Protein AF-A0A6M0C7M7-F1 (afdb_monomer)

pLDDT: mean 83.94, std 16.04, range [40.12, 98.31]

Nearest PDB structures (foldseek):
  8fih-assembly1_C  TM=2.799E-01  e=2.199E+00  synthetic construct
  7ek2-assembly1_A  TM=3.901E-01  e=6.884E+00  Malus domestica
  8do6-assembly1_C  TM=2.435E-01  e=4.009E+00  Staphylococcus epidermidis RP62A
  6m7x-assembly1_A  TM=2.442E-01  e=8.243E+00  Homo sapiens

Foldseek 3Di:
DVPDDDPDQKFFDDDPQKDDDPVNVVLLVVVVVDPQAFWEWAFEFEQFPNFTQPFLPPPRDTDITMGGPVFWDWDDPPPDTDIDGNHDYYYDPDHMYGDLAPVHPVVNVVVLLVVLLVLLVVLLVCVVVDDQPPCCCVPNPDPVSVVVSVVVVLSVDPPSLVVQLCCSCPVSPLVVRPPRSNVVSNVSSVSVVSSNVSNVCVVPPDPDPPPPDPPPDDPDDDD

Sequence (223 aa):
LQEISIKYEWVYILEADERMTPELFNECLEAMKSPEYIGYYVAERVIFLGQWIRRSTQYPRYQMRLFRKDKVWFDDYGHTEREVCNGPTSFLKETYPHYTNSKGISRWLDKHNRYSTDEAAETLRQLSEGSINWKDLFFGKSEIERRRALKDLSLRLPFRPLIRFFYMYFLLGGILDGRAGFSWCVLQAFYEYLILIKVWEMKNMPPQKLISTPEEKGEAINN

Solvent-accessible surface area (backbone atoms only — not comparable to full-atom values): 12802 Å² total; per-residue (Å²): 122,92,86,60,94,66,96,59,62,67,44,73,70,77,57,95,53,45,45,91,40,76,67,39,52,52,51,49,61,57,55,70,69,46,88,77,51,46,31,32,26,35,29,53,37,48,24,39,91,90,38,71,46,71,42,61,68,62,58,79,42,71,42,80,30,40,32,29,59,95,39,43,50,73,44,86,62,90,88,47,76,40,82,46,68,72,62,49,67,49,72,54,90,49,60,34,49,31,36,74,41,76,82,35,66,67,57,42,50,55,52,48,55,54,48,22,50,55,52,14,56,52,49,50,53,47,62,75,74,53,75,78,47,66,61,31,50,81,64,37,89,43,73,65,46,26,51,50,27,47,50,57,49,48,77,70,44,83,64,42,34,58,54,49,24,51,43,30,28,62,73,46,36,8,58,79,43,43,71,47,20,46,54,50,26,51,50,55,16,50,48,48,44,50,18,54,52,43,39,49,43,70,72,76,45,78,84,77,74,76,76,74,72,90,79,84,75,67,99,78,83,85,132

Radius of gyration: 21.82 Å; Cα contacts (8 Å, |Δi|>4): 277; chains: 1; bounding box: 48×64×62 Å

Mean predicted aligned error: 9.26 Å

Secondary structure (DSSP, 8-state):
--SS--S-SEEE---TTB---HHHHHHHHHHTT-SS-SEEEEEEEEEETTEE--STT-SSEEEEEEEETTTEEEEEETTEEEEEESS-EEEEEEEEEEETTTT-HHHHHHHHHHHHHHHHHHHHHHHHH----HHHHHH-SSHHHHHHHHHHHHTTSTTHHHHHHHIIIIIS-GGGGHHHHHHHHHHHHHHHHHHHHHHHHHHHS--------TT-S------

Structure (mmCIF, N/CA/C/O backbone):
data_AF-A0A6M0C7M7-F1
#
_entry.id   AF-A0A6M0C7M7-F1
#
loop_
_atom_site.group_PDB
_atom_site.id
_atom_site.type_symbol
_atom_site.label_atom_id
_atom_site.label_alt_id
_atom_site.label_comp_id
_atom_site.label_asym_id
_atom_site.label_entity_id
_atom_site.label_seq_id
_atom_site.pdbx_PDB_ins_code
_atom_site.Cartn_x
_atom_site.Cartn_y
_atom_site.Cartn_z
_atom_site.occupancy
_atom_site.B_iso_or_equiv
_atom_site.auth_seq_id
_atom_site.auth_comp_id
_atom_site.auth_asym_id
_atom_site.auth_atom_id
_atom_site.pdbx_PDB_model_num
ATOM 1 N N . LEU A 1 1 ? -21.712 -2.267 -1.808 1.00 54.50 1 LEU A N 1
ATOM 2 C CA . LEU A 1 1 ? -22.403 -2.308 -0.489 1.00 54.50 1 LEU A CA 1
ATOM 3 C C . LEU A 1 1 ? -23.900 -1.960 -0.552 1.00 54.50 1 LEU A C 1
ATOM 5 O O . LEU A 1 1 ? -24.577 -2.173 0.442 1.00 54.50 1 LEU A O 1
ATOM 9 N N . GLN A 1 2 ? -24.444 -1.500 -1.688 1.00 50.72 2 GLN A N 1
ATOM 10 C CA . GLN A 1 2 ? -25.882 -1.197 -1.825 1.00 50.72 2 GLN A CA 1
ATOM 11 C C . GLN A 1 2 ? -26.784 -2.439 -1.975 1.00 50.72 2 GLN A C 1
ATOM 13 O O . GLN A 1 2 ? -27.993 -2.333 -1.818 1.00 50.72 2 GLN A O 1
ATOM 18 N N . GLU A 1 3 ? -26.209 -3.618 -2.228 1.00 59.66 3 GLU A N 1
ATOM 19 C CA . GLU A 1 3 ? -26.970 -4.828 -2.587 1.00 59.66 3 GLU A CA 1
ATOM 20 C C . GLU A 1 3 ? -26.936 -5.940 -1.524 1.00 59.66 3 GLU A C 1
ATOM 22 O O . GLU A 1 3 ? -27.571 -6.977 -1.692 1.00 59.66 3 GLU A O 1
ATOM 27 N N . ILE A 1 4 ? -26.216 -5.751 -0.410 1.00 66.25 4 ILE A N 1
ATOM 28 C CA . ILE A 1 4 ? -26.072 -6.778 0.634 1.00 66.25 4 ILE A CA 1
ATOM 29 C C . ILE A 1 4 ? -26.578 -6.225 1.965 1.00 66.25 4 ILE A C 1
ATOM 31 O O . ILE A 1 4 ? -26.049 -5.246 2.489 1.00 66.25 4 ILE A O 1
ATOM 35 N N . SER A 1 5 ? -27.587 -6.881 2.540 1.00 68.19 5 SER A N 1
ATOM 36 C CA . SER A 1 5 ? -28.063 -6.585 3.893 1.00 68.19 5 SER A CA 1
ATOM 37 C C . SER A 1 5 ? -27.032 -7.054 4.922 1.00 68.19 5 SER A C 1
ATOM 39 O O . SER A 1 5 ? -26.844 -8.252 5.138 1.00 68.19 5 SER A O 1
ATOM 41 N N . ILE A 1 6 ? -26.335 -6.105 5.549 1.00 75.12 6 ILE A N 1
ATOM 42 C CA . ILE A 1 6 ? -25.343 -6.383 6.595 1.00 75.12 6 ILE A CA 1
ATOM 43 C C . ILE A 1 6 ? -25.975 -6.138 7.963 1.00 75.12 6 ILE A C 1
ATOM 45 O O . ILE A 1 6 ? -26.486 -5.047 8.229 1.00 75.12 6 ILE A O 1
ATOM 49 N N . LYS A 1 7 ? -25.884 -7.144 8.842 1.00 84.56 7 LYS A N 1
ATOM 50 C CA . LYS A 1 7 ? -26.432 -7.129 10.209 1.00 84.56 7 LYS A CA 1
ATOM 51 C C . LYS A 1 7 ? -25.846 -6.023 11.097 1.00 84.56 7 LYS A C 1
ATOM 53 O O . LYS A 1 7 ? -26.534 -5.542 11.990 1.00 84.56 7 LYS A O 1
ATOM 58 N N . TYR A 1 8 ? -24.586 -5.655 10.881 1.00 89.88 8 TYR A N 1
ATOM 59 C CA . TYR A 1 8 ? -23.845 -4.735 11.744 1.00 89.88 8 TYR A CA 1
ATOM 60 C C . TYR A 1 8 ? -23.672 -3.357 11.090 1.00 89.88 8 TYR A C 1
ATOM 62 O O . TYR A 1 8 ? -23.602 -3.252 9.865 1.00 89.88 8 TYR A O 1
ATOM 70 N N . GLU A 1 9 ? -23.631 -2.305 11.914 1.00 91.50 9 GLU A N 1
ATOM 71 C CA . GLU A 1 9 ? -23.418 -0.911 11.479 1.00 91.50 9 GLU A CA 1
ATOM 72 C C . GLU A 1 9 ? -21.978 -0.680 11.005 1.00 91.50 9 GLU A C 1
ATOM 74 O O . GLU A 1 9 ? -21.740 -0.063 9.965 1.00 91.50 9 GLU A O 1
ATOM 79 N N . TRP A 1 10 ? -21.021 -1.204 11.769 1.00 94.88 10 TRP A N 1
ATOM 80 C C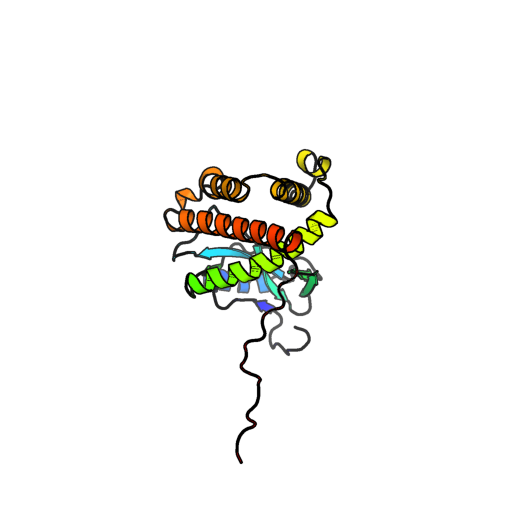A . TRP A 1 10 ? -19.602 -1.126 11.461 1.00 94.88 10 TRP A CA 1
ATOM 81 C C . TRP A 1 10 ? -19.165 -2.306 10.603 1.00 94.88 10 TRP A C 1
ATOM 83 O O . TRP A 1 10 ? -19.528 -3.457 10.857 1.00 94.88 10 TRP A O 1
ATOM 93 N N . VAL A 1 11 ? -18.350 -2.004 9.600 1.00 93.88 11 VAL A N 1
ATOM 94 C CA . VAL A 1 11 ? -17.778 -2.972 8.668 1.00 93.88 11 VAL A CA 1
ATOM 95 C C . VAL A 1 11 ? -16.264 -2.839 8.703 1.00 93.88 11 VAL A C 1
ATOM 97 O O . VAL A 1 11 ? -15.737 -1.727 8.734 1.00 93.88 11 VAL A O 1
ATOM 100 N N . TYR A 1 12 ? -15.579 -3.984 8.691 1.00 95.25 12 TYR A N 1
ATOM 101 C CA . TYR A 1 12 ? -14.135 -4.056 8.514 1.00 95.25 12 TYR A CA 1
ATOM 102 C C . TYR A 1 12 ? -13.802 -4.751 7.186 1.00 95.25 12 TYR A C 1
ATOM 104 O O . TYR A 1 12 ? -14.237 -5.884 6.972 1.00 95.25 12 TYR A O 1
ATOM 112 N N . ILE A 1 13 ? -13.029 -4.107 6.307 1.00 93.62 13 ILE A N 1
ATOM 113 C CA . ILE A 1 13 ? -12.544 -4.709 5.053 1.00 93.62 13 ILE A CA 1
ATOM 114 C C . ILE A 1 13 ? -11.227 -5.439 5.310 1.00 93.62 13 ILE A C 1
ATOM 116 O O . ILE A 1 13 ? -10.216 -4.815 5.630 1.00 93.62 13 ILE A O 1
ATOM 120 N N . LEU A 1 14 ? -11.232 -6.757 5.111 1.00 93.94 14 LEU A N 1
ATOM 121 C CA . LEU A 1 14 ? -10.054 -7.612 5.231 1.00 93.94 14 LEU A CA 1
ATOM 122 C C . LEU A 1 14 ? -9.896 -8.471 3.973 1.00 93.94 14 LEU A C 1
ATOM 124 O O . LEU A 1 14 ? -10.815 -9.202 3.601 1.00 93.94 14 LEU A O 1
ATOM 128 N N . GLU A 1 15 ? -8.727 -8.411 3.340 1.00 91.75 15 GLU A N 1
ATOM 129 C CA . GLU A 1 15 ? -8.406 -9.241 2.179 1.00 91.75 15 GLU A CA 1
ATOM 130 C C . GLU A 1 15 ? -7.913 -10.640 2.588 1.00 91.75 15 GLU A C 1
ATOM 132 O O . GLU A 1 15 ? -7.474 -10.893 3.711 1.00 91.75 15 GLU A O 1
ATOM 137 N N . ALA A 1 16 ? -7.961 -11.591 1.651 1.00 91.19 16 ALA A N 1
ATOM 138 C CA . ALA A 1 16 ? -7.621 -12.991 1.921 1.00 91.19 16 ALA A CA 1
ATOM 139 C C . ALA A 1 16 ? -6.149 -13.216 2.336 1.00 91.19 16 ALA A C 1
ATOM 141 O O . ALA A 1 16 ? -5.828 -14.205 3.006 1.00 91.19 16 ALA A O 1
ATOM 142 N N . ASP A 1 17 ? -5.245 -12.336 1.910 1.00 93.00 17 ASP A N 1
ATOM 143 C CA . ASP A 1 17 ? -3.817 -12.346 2.234 1.00 93.00 17 ASP A CA 1
ATOM 144 C C . ASP A 1 17 ? -3.449 -11.394 3.385 1.00 93.00 17 ASP A C 1
ATOM 146 O O . ASP A 1 17 ? -2.271 -11.249 3.712 1.00 93.00 17 ASP A O 1
ATOM 150 N N . GLU A 1 18 ? -4.433 -10.813 4.063 1.00 96.06 18 GLU A N 1
ATOM 151 C CA . GLU A 1 18 ? -4.249 -9.974 5.245 1.00 96.06 18 GLU A CA 1
ATOM 152 C C . GLU A 1 18 ? -4.620 -10.727 6.528 1.00 96.06 18 GLU A C 1
ATOM 154 O O . GLU A 1 18 ? -5.250 -11.795 6.509 1.00 96.06 18 GLU A O 1
ATOM 159 N N . ARG A 1 19 ? -4.189 -10.200 7.679 1.00 96.19 19 ARG A N 1
ATOM 160 C CA . ARG A 1 19 ? -4.506 -10.779 8.991 1.00 96.19 19 ARG A CA 1
ATOM 161 C C . ARG A 1 19 ? -4.935 -9.710 9.992 1.00 96.19 19 ARG A C 1
ATOM 163 O O . ARG A 1 19 ? -4.190 -8.780 10.276 1.00 96.19 19 ARG A O 1
ATOM 170 N N . MET A 1 20 ? -6.110 -9.891 10.586 1.00 97.44 20 MET A N 1
ATOM 171 C CA . MET A 1 20 ? -6.502 -9.140 11.777 1.00 97.44 20 MET A CA 1
ATOM 172 C C . MET A 1 20 ? -5.659 -9.615 12.966 1.00 97.44 20 MET A C 1
ATOM 174 O O . MET A 1 20 ? -5.573 -10.822 13.203 1.00 97.44 20 MET A O 1
ATOM 178 N N . THR A 1 21 ? -5.034 -8.694 13.702 1.00 97.81 21 THR A N 1
ATOM 179 C CA . THR A 1 21 ? -4.323 -9.034 14.945 1.00 97.81 21 THR A CA 1
ATOM 180 C C . THR A 1 21 ? -5.223 -8.801 16.161 1.00 97.81 21 THR A C 1
ATOM 182 O O . THR A 1 21 ? -6.141 -7.980 16.079 1.00 97.81 21 THR A O 1
ATOM 185 N N . PRO A 1 22 ? -4.993 -9.495 17.291 1.00 98.25 22 PRO A N 1
ATOM 186 C CA . PRO A 1 22 ? -5.752 -9.253 18.518 1.00 98.25 22 PRO A CA 1
ATOM 187 C C . PRO A 1 22 ? -5.683 -7.795 18.991 1.00 98.25 22 PRO A C 1
ATOM 189 O O . PRO A 1 22 ? -6.685 -7.244 19.437 1.00 98.25 22 PRO A O 1
ATOM 192 N N . GLU A 1 23 ? -4.524 -7.151 18.850 1.00 98.25 23 GLU A N 1
ATOM 193 C CA . GLU A 1 23 ? -4.297 -5.758 19.248 1.00 98.25 23 GLU A CA 1
ATOM 194 C C . GLU A 1 23 ? -5.130 -4.807 18.386 1.00 98.25 23 GLU A C 1
ATOM 196 O O . GLU A 1 23 ? -5.883 -3.991 18.916 1.00 98.25 23 GLU A O 1
ATOM 201 N N . LEU A 1 24 ? -5.077 -4.981 17.061 1.00 98.31 24 LEU A N 1
ATOM 202 C CA . LEU A 1 24 ? -5.862 -4.187 16.120 1.00 98.31 24 LEU A CA 1
ATOM 203 C C . LEU A 1 24 ? -7.365 -4.398 16.310 1.00 98.31 24 LEU A C 1
ATOM 205 O O . LEU A 1 24 ? -8.139 -3.446 16.236 1.00 98.31 24 LEU A O 1
ATOM 209 N N . PHE A 1 25 ? -7.786 -5.634 16.575 1.00 98.19 25 PHE A N 1
ATOM 210 C CA . PHE A 1 25 ? -9.180 -5.940 16.866 1.00 98.19 25 PHE A CA 1
ATOM 211 C C . PHE A 1 25 ? -9.660 -5.202 18.123 1.00 98.19 25 PHE A C 1
ATOM 213 O O . PHE A 1 25 ? -10.710 -4.563 18.088 1.00 98.19 25 PHE A O 1
ATOM 220 N N . ASN A 1 26 ? -8.872 -5.226 19.202 1.00 98.31 26 ASN A N 1
ATOM 221 C CA . ASN A 1 26 ? -9.195 -4.508 20.435 1.00 98.31 26 ASN A CA 1
ATOM 222 C C . ASN A 1 26 ? -9.235 -2.989 20.223 1.00 98.31 26 ASN A C 1
ATOM 224 O O . ASN A 1 26 ? -10.168 -2.338 20.686 1.00 98.31 26 ASN A O 1
ATOM 228 N N . GLU A 1 27 ? -8.282 -2.420 19.478 1.00 98.31 27 GLU A N 1
ATOM 229 C CA . GLU A 1 27 ? -8.308 -0.991 19.150 1.00 98.31 27 GLU A CA 1
ATOM 230 C C . GLU A 1 27 ? -9.546 -0.627 18.316 1.00 98.31 27 GLU A C 1
ATOM 232 O O . GLU A 1 27 ? -10.179 0.393 18.576 1.00 98.31 27 GLU A O 1
ATOM 237 N N . CYS A 1 28 ? -9.955 -1.484 17.372 1.00 97.75 28 CYS A N 1
ATOM 238 C CA . CYS A 1 28 ? -11.193 -1.296 16.614 1.00 97.75 28 CYS A CA 1
ATOM 239 C C . CYS A 1 28 ? -12.425 -1.295 17.532 1.00 97.75 28 CYS A C 1
ATOM 241 O O . CYS A 1 28 ? -13.297 -0.443 17.372 1.00 97.75 28 CYS A O 1
ATOM 243 N N . LEU A 1 29 ? -12.508 -2.220 18.500 1.00 97.25 29 LEU A N 1
ATOM 244 C CA . LEU A 1 29 ? -13.607 -2.257 19.474 1.00 97.25 29 LEU A CA 1
ATOM 245 C C . LEU A 1 29 ? -13.705 -0.961 20.283 1.00 97.25 29 LEU A C 1
ATOM 247 O O . LEU A 1 29 ? -14.809 -0.463 20.495 1.00 97.25 29 LEU A O 1
ATOM 251 N N . GLU A 1 30 ? -12.573 -0.405 20.714 1.00 97.31 30 GLU A N 1
ATOM 252 C CA . GLU A 1 30 ? -12.545 0.879 21.419 1.00 97.31 30 GLU A CA 1
ATOM 253 C C . GLU A 1 30 ? -12.901 2.050 20.496 1.00 97.31 30 GLU A C 1
ATOM 255 O O . GLU A 1 30 ? -13.715 2.898 20.863 1.00 97.31 30 GLU A O 1
ATOM 260 N N . ALA A 1 31 ? -12.367 2.070 19.273 1.00 96.38 31 ALA A N 1
ATOM 261 C CA . ALA A 1 31 ? -12.643 3.101 18.278 1.00 96.38 31 ALA A CA 1
ATOM 262 C C . ALA A 1 31 ? -14.145 3.199 17.954 1.00 96.38 31 ALA A C 1
ATOM 264 O O . ALA A 1 31 ? -14.705 4.293 17.929 1.00 96.38 31 ALA A O 1
ATOM 265 N N . MET A 1 32 ? -14.832 2.059 17.816 1.00 95.62 32 MET A N 1
ATOM 266 C CA . MET A 1 32 ? -16.274 2.012 17.534 1.00 95.62 32 MET A CA 1
ATOM 267 C C . MET A 1 32 ? -17.156 2.628 18.631 1.00 95.62 32 MET A C 1
ATOM 269 O O . MET A 1 32 ? -18.312 2.952 18.357 1.00 95.62 32 MET A O 1
ATOM 273 N N . LYS A 1 33 ? -16.646 2.804 19.859 1.00 94.56 33 LYS A N 1
ATOM 274 C CA . LYS A 1 33 ? -17.392 3.458 20.949 1.00 94.56 33 LYS A CA 1
ATOM 275 C C . LYS A 1 33 ? -17.459 4.974 20.780 1.00 94.56 33 LYS A C 1
ATOM 277 O O . LYS A 1 33 ? -18.345 5.601 21.359 1.00 94.56 33 LYS A O 1
ATOM 282 N N . SER A 1 34 ? -16.540 5.572 20.017 1.00 90.38 34 SER A N 1
ATOM 283 C CA . SER A 1 34 ? -16.558 7.011 19.772 1.00 90.38 34 SER A CA 1
ATOM 284 C C . SER A 1 34 ? -17.683 7.377 18.795 1.00 90.38 34 SER A C 1
ATOM 286 O O . SER A 1 34 ? -17.736 6.846 17.681 1.00 90.38 34 SER A O 1
ATOM 288 N N . PRO A 1 35 ? -18.583 8.309 19.159 1.00 89.56 35 PRO A N 1
ATOM 289 C CA . PRO A 1 35 ? -19.570 8.834 18.224 1.00 89.56 35 PRO A CA 1
ATOM 290 C C . PRO A 1 35 ? -18.966 9.851 17.247 1.00 89.56 35 PRO A C 1
ATOM 292 O O . PRO A 1 35 ? -19.648 10.252 16.309 1.00 89.56 35 PRO A O 1
ATOM 295 N N . GLU A 1 36 ? -17.723 10.287 17.475 1.00 94.06 36 GLU A N 1
ATOM 296 C CA . GLU A 1 36 ? -17.091 11.360 16.712 1.00 94.06 36 GLU A CA 1
ATOM 297 C C . GLU A 1 36 ? -16.791 10.925 15.281 1.00 94.06 36 GLU A C 1
ATOM 299 O O . GLU A 1 36 ? -17.188 11.615 14.350 1.00 94.06 36 GLU A O 1
ATOM 304 N N . TYR A 1 37 ? -16.141 9.773 15.099 1.00 96.44 37 TYR A N 1
ATOM 305 C CA . TYR A 1 37 ? -15.647 9.340 13.795 1.00 96.44 37 TYR A CA 1
ATOM 306 C C . TYR A 1 37 ? -16.555 8.300 13.138 1.00 96.44 37 TYR A C 1
ATOM 308 O O . TYR A 1 37 ? -17.151 7.435 13.784 1.00 96.44 37 TYR A O 1
ATOM 316 N N . ILE A 1 38 ? -16.618 8.366 11.810 1.00 96.06 38 ILE A N 1
ATOM 317 C CA . ILE A 1 38 ? -17.393 7.441 10.973 1.00 96.06 38 ILE A CA 1
ATOM 318 C C . ILE A 1 38 ? -16.526 6.386 10.281 1.00 96.06 38 ILE A C 1
ATOM 320 O O . ILE A 1 38 ? -17.058 5.444 9.697 1.00 96.06 38 ILE A O 1
ATOM 324 N N . GLY A 1 39 ? -15.203 6.546 10.324 1.00 96.62 39 GLY A N 1
ATOM 325 C CA . GLY A 1 39 ? -14.262 5.686 9.625 1.00 96.62 39 GLY A CA 1
ATOM 326 C C . GLY A 1 39 ? -12.836 5.850 10.127 1.00 96.62 39 GLY A C 1
ATOM 327 O O . GLY A 1 39 ? -12.446 6.917 10.608 1.00 96.62 39 GLY A O 1
ATOM 328 N N . TYR A 1 40 ? -12.068 4.775 10.007 1.00 97.62 40 TYR A N 1
ATOM 329 C CA . TYR A 1 40 ? -10.704 4.684 10.479 1.00 97.62 40 TYR A CA 1
ATOM 330 C C . TYR A 1 40 ? -9.783 4.052 9.441 1.00 97.62 40 TYR A C 1
ATOM 332 O O . TYR A 1 40 ? -10.055 2.989 8.865 1.00 97.62 40 TYR A O 1
ATOM 340 N N . TYR A 1 41 ? -8.648 4.711 9.257 1.00 97.50 41 TYR A N 1
ATOM 341 C CA . TYR A 1 41 ? -7.544 4.228 8.456 1.00 97.50 41 TYR A CA 1
ATOM 342 C C . TYR A 1 41 ? -6.576 3.410 9.300 1.00 97.50 41 TYR A C 1
ATOM 344 O O . TYR A 1 41 ? -6.265 3.771 10.433 1.00 97.50 41 TYR A O 1
ATOM 352 N N . VAL A 1 42 ? -6.049 2.334 8.723 1.00 97.81 42 VAL A N 1
ATOM 353 C CA . VAL A 1 42 ? -5.105 1.437 9.393 1.00 97.81 42 VAL A CA 1
ATOM 354 C C . VAL A 1 42 ? -3.885 1.249 8.504 1.00 97.81 42 VAL A C 1
ATOM 356 O O . VAL A 1 42 ? -4.020 1.071 7.288 1.00 97.81 42 VAL A O 1
ATOM 359 N N . ALA A 1 43 ? -2.691 1.322 9.095 1.00 97.19 43 ALA A N 1
ATOM 360 C CA . ALA A 1 43 ? -1.453 1.145 8.350 1.00 97.19 43 ALA A CA 1
ATOM 361 C C . ALA A 1 43 ? -1.159 -0.338 8.080 1.00 97.19 43 ALA A C 1
ATOM 363 O O . ALA A 1 43 ? -1.306 -1.206 8.944 1.00 97.19 43 ALA A O 1
ATOM 364 N N . GLU A 1 44 ? -0.717 -0.613 6.859 1.00 96.38 44 GLU A N 1
ATOM 365 C CA . GLU A 1 44 ? -0.355 -1.944 6.381 1.00 96.38 44 GLU A CA 1
ATOM 366 C C . GLU A 1 44 ? 1.109 -2.288 6.695 1.00 96.38 44 GLU A C 1
ATOM 368 O O . GLU A 1 44 ? 2.013 -1.479 6.473 1.00 96.38 44 GLU A O 1
ATOM 373 N N . ARG A 1 45 ? 1.373 -3.525 7.126 1.00 96.75 45 ARG A N 1
ATOM 374 C CA . ARG A 1 45 ? 2.720 -4.106 7.191 1.00 96.75 45 ARG A CA 1
ATOM 375 C C . ARG A 1 45 ? 2.915 -5.111 6.062 1.00 96.75 45 ARG A C 1
ATOM 377 O O . ARG A 1 45 ? 2.524 -6.269 6.190 1.00 96.75 45 ARG A O 1
ATOM 384 N N . VAL A 1 46 ? 3.582 -4.690 4.991 1.00 96.69 46 VAL A N 1
ATOM 385 C CA . VAL A 1 46 ? 3.933 -5.570 3.866 1.00 96.69 46 VAL A CA 1
ATOM 386 C C . VAL A 1 46 ? 4.863 -6.689 4.337 1.00 96.69 46 VAL A C 1
ATOM 388 O O . VAL A 1 46 ? 6.040 -6.464 4.632 1.00 96.69 46 VAL A O 1
ATOM 391 N N . ILE A 1 47 ? 4.344 -7.910 4.377 1.00 96.94 47 ILE A N 1
ATOM 392 C CA . ILE A 1 47 ? 5.117 -9.124 4.600 1.00 96.94 47 ILE A CA 1
ATOM 393 C C . ILE A 1 47 ? 5.473 -9.711 3.235 1.00 96.94 47 ILE A C 1
ATOM 395 O O . ILE A 1 47 ? 4.602 -10.098 2.451 1.00 96.94 47 ILE A O 1
ATOM 399 N N . PHE A 1 48 ? 6.769 -9.787 2.954 1.00 96.62 48 PHE A N 1
ATOM 400 C CA . PHE A 1 48 ? 7.308 -10.331 1.717 1.00 96.62 48 PHE A CA 1
ATOM 401 C C . PHE A 1 48 ? 8.395 -11.358 2.029 1.00 96.62 48 PHE A C 1
ATOM 403 O O . PHE A 1 48 ? 9.277 -11.119 2.851 1.00 96.62 48 PHE A O 1
ATOM 410 N N . LEU A 1 49 ? 8.309 -12.535 1.398 1.00 94.56 49 LEU A N 1
ATOM 411 C CA . LEU A 1 49 ? 9.189 -13.681 1.689 1.00 94.56 49 LEU A CA 1
ATOM 412 C C . LEU A 1 49 ? 9.240 -14.030 3.192 1.00 94.56 49 LEU A C 1
ATOM 414 O O . LEU A 1 49 ? 10.281 -14.413 3.718 1.00 94.56 49 LEU A O 1
ATOM 418 N N . GLY A 1 50 ? 8.101 -13.886 3.878 1.00 93.69 50 GLY A N 1
ATOM 419 C CA . GLY A 1 50 ? 7.960 -14.179 5.308 1.00 93.69 50 GLY A CA 1
ATOM 420 C C . GLY A 1 50 ? 8.513 -13.105 6.250 1.00 93.69 50 GLY A C 1
ATOM 421 O O . GLY A 1 50 ? 8.439 -13.285 7.461 1.00 93.69 50 GLY A O 1
ATOM 422 N N . GLN A 1 51 ? 9.029 -11.987 5.731 1.00 95.25 51 GLN A N 1
ATOM 423 C CA . GLN A 1 51 ? 9.597 -10.904 6.531 1.00 95.25 51 GLN A CA 1
ATOM 424 C C . GLN A 1 51 ? 8.847 -9.592 6.294 1.00 95.25 51 GLN A C 1
ATOM 426 O O . GLN A 1 51 ? 8.450 -9.280 5.173 1.00 95.25 51 GLN A O 1
ATOM 431 N N . TRP A 1 52 ? 8.670 -8.796 7.346 1.00 96.50 52 TRP A N 1
ATOM 432 C CA . TRP A 1 52 ? 8.145 -7.441 7.203 1.00 96.50 52 TRP A CA 1
ATOM 433 C C . TRP A 1 52 ? 9.180 -6.527 6.539 1.00 96.50 52 TRP A C 1
ATOM 435 O O . TRP A 1 52 ? 10.280 -6.351 7.064 1.00 96.50 52 TRP A O 1
ATOM 445 N N . ILE A 1 53 ? 8.808 -5.928 5.408 1.00 96.62 53 ILE A N 1
ATOM 446 C CA . ILE A 1 53 ? 9.602 -4.909 4.719 1.00 96.62 53 ILE A CA 1
ATOM 447 C C . ILE A 1 53 ? 9.240 -3.539 5.296 1.00 96.62 53 ILE A C 1
ATOM 449 O O . ILE A 1 53 ? 8.151 -3.014 5.044 1.00 96.62 53 ILE A O 1
ATOM 453 N N . ARG A 1 54 ? 10.146 -2.960 6.090 1.00 93.81 54 ARG A N 1
ATOM 454 C CA . ARG A 1 54 ? 9.863 -1.747 6.878 1.00 93.81 54 ARG A CA 1
ATOM 455 C C . ARG A 1 54 ? 10.104 -0.457 6.112 1.00 93.81 54 ARG A C 1
ATOM 457 O O . ARG A 1 54 ? 9.546 0.577 6.461 1.00 93.81 54 ARG A O 1
ATOM 464 N N . ARG A 1 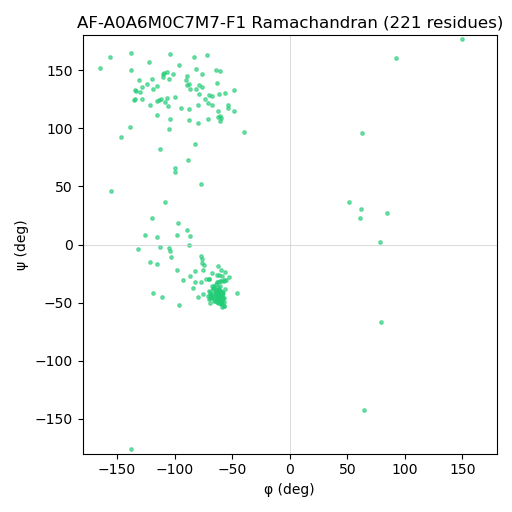55 ? 11.008 -0.496 5.136 1.00 91.25 55 ARG A N 1
ATOM 465 C CA . ARG A 1 55 ? 11.653 0.709 4.607 1.00 91.25 55 ARG A CA 1
ATOM 466 C C . ARG A 1 55 ? 11.237 1.045 3.180 1.00 91.25 55 ARG A C 1
ATOM 468 O O . ARG A 1 55 ? 10.918 2.186 2.866 1.00 91.25 55 ARG A O 1
ATOM 475 N N . SER A 1 56 ? 11.205 0.036 2.316 1.00 91.00 56 SER A N 1
ATOM 476 C CA . SER A 1 56 ? 11.038 0.200 0.864 1.00 91.00 56 SER A CA 1
ATOM 477 C C . SER A 1 56 ? 9.591 0.019 0.373 1.00 91.00 56 SER A C 1
ATOM 479 O O . SER A 1 56 ? 9.344 -0.190 -0.813 1.00 91.00 56 SER A O 1
ATOM 481 N N . THR A 1 57 ? 8.614 0.113 1.276 1.00 88.56 57 THR A N 1
ATOM 482 C CA . THR A 1 57 ? 7.178 -0.107 1.006 1.00 88.56 57 THR A CA 1
ATOM 483 C C . THR A 1 57 ? 6.324 1.142 1.182 1.00 88.56 57 THR A C 1
ATOM 485 O O . THR A 1 57 ? 5.106 1.063 1.069 1.00 88.56 57 THR A O 1
ATOM 488 N N . GLN A 1 58 ? 6.954 2.301 1.417 1.00 85.56 58 GLN A N 1
ATOM 489 C CA . GLN A 1 58 ? 6.268 3.565 1.730 1.00 85.56 58 GLN A CA 1
ATOM 490 C C . GLN A 1 58 ? 5.449 3.488 3.030 1.00 85.56 58 GLN A C 1
ATOM 492 O O . GLN A 1 58 ? 4.424 4.148 3.171 1.00 85.56 58 GLN A O 1
ATOM 497 N N . TYR A 1 59 ? 5.905 2.671 3.983 1.00 89.75 59 TYR A N 1
ATOM 498 C CA . TYR A 1 59 ? 5.325 2.613 5.318 1.00 89.75 59 TYR A CA 1
ATOM 499 C C . TYR A 1 59 ? 5.483 3.966 6.052 1.00 89.75 59 TYR A C 1
ATOM 501 O O . TYR A 1 59 ? 6.576 4.539 6.010 1.00 89.75 59 TYR A O 1
ATOM 509 N N . PRO A 1 60 ? 4.457 4.445 6.783 1.00 92.75 60 PRO A N 1
ATOM 510 C CA . PRO A 1 60 ? 3.125 3.854 6.913 1.00 92.75 60 PRO A CA 1
ATOM 511 C C . PRO A 1 60 ? 2.232 4.158 5.701 1.00 92.75 60 PRO A C 1
ATOM 513 O O . PRO A 1 60 ? 2.050 5.314 5.322 1.00 92.75 60 PRO A O 1
ATOM 516 N N . ARG A 1 61 ? 1.617 3.111 5.135 1.00 91.44 61 ARG A N 1
ATOM 517 C CA . ARG A 1 61 ? 0.577 3.238 4.106 1.00 91.44 61 ARG A CA 1
ATOM 518 C C . ARG A 1 61 ? -0.783 2.980 4.737 1.00 91.44 61 ARG A C 1
ATOM 520 O O . ARG A 1 61 ? -1.099 1.844 5.083 1.00 91.44 61 ARG A O 1
ATOM 527 N N . TYR A 1 62 ? -1.561 4.042 4.882 1.00 93.81 62 TYR A N 1
ATOM 528 C CA . TYR A 1 62 ? -2.888 4.003 5.481 1.00 93.81 62 TYR A CA 1
ATOM 529 C C . TYR A 1 62 ? -3.959 3.665 4.447 1.00 93.81 62 TYR A C 1
ATOM 531 O O . TYR A 1 62 ? -3.978 4.231 3.357 1.00 93.81 62 TYR A O 1
ATOM 539 N N . GLN A 1 63 ? -4.847 2.743 4.810 1.00 93.75 63 GLN A N 1
ATOM 540 C CA . GLN A 1 63 ? -6.013 2.356 4.016 1.00 93.75 63 GLN A CA 1
ATOM 541 C C . GLN A 1 63 ? -7.245 2.367 4.916 1.00 93.75 63 GLN A C 1
ATOM 543 O O . GLN A 1 63 ? -7.135 1.989 6.085 1.00 93.75 63 GLN A O 1
ATOM 548 N N . MET A 1 64 ? -8.397 2.809 4.408 1.00 95.25 64 MET A N 1
ATOM 549 C CA . MET A 1 64 ? -9.630 2.759 5.188 1.00 95.25 64 MET A CA 1
ATOM 550 C C . MET A 1 64 ? -10.030 1.300 5.383 1.00 95.25 64 MET A C 1
ATOM 552 O O . MET A 1 64 ? -10.233 0.575 4.412 1.00 95.25 64 MET A O 1
ATOM 556 N N . ARG A 1 65 ? -10.113 0.862 6.641 1.00 96.06 65 ARG A N 1
ATOM 557 C CA . ARG A 1 65 ? -10.434 -0.535 6.962 1.00 96.06 65 ARG A CA 1
ATOM 558 C C . ARG A 1 65 ? -11.703 -0.670 7.763 1.00 96.06 65 ARG A C 1
ATOM 560 O O . ARG A 1 65 ? -12.487 -1.550 7.447 1.00 96.06 65 ARG A O 1
ATOM 567 N N . LEU A 1 66 ? -11.917 0.196 8.749 1.00 96.56 66 LEU A N 1
ATOM 568 C CA . LEU A 1 66 ? -13.081 0.167 9.629 1.00 96.56 66 LEU A CA 1
ATOM 569 C C . LEU A 1 66 ? -13.962 1.381 9.345 1.00 96.56 66 LEU A C 1
ATOM 571 O O . LEU A 1 66 ? -13.476 2.502 9.435 1.00 96.56 66 LEU A O 1
ATOM 575 N N . PHE A 1 67 ? -15.242 1.196 9.040 1.00 95.69 67 PHE A N 1
ATOM 576 C CA . PHE A 1 67 ? -16.155 2.317 8.789 1.00 95.69 67 PHE A CA 1
ATOM 577 C C . PHE A 1 67 ? -17.620 1.962 9.034 1.00 95.69 67 PHE A C 1
ATOM 579 O O . PHE A 1 67 ? -18.003 0.791 9.053 1.00 95.69 67 PHE A O 1
ATOM 586 N N . ARG A 1 68 ? -18.450 2.993 9.209 1.00 93.38 68 ARG A N 1
ATOM 587 C CA . ARG A 1 68 ? -19.909 2.871 9.265 1.00 93.38 68 ARG A CA 1
ATOM 588 C C . ARG A 1 68 ? -20.464 2.768 7.851 1.00 93.38 68 ARG A C 1
ATOM 590 O O . ARG A 1 68 ? -20.301 3.691 7.051 1.00 93.38 68 ARG A O 1
ATOM 597 N N . LYS A 1 69 ? -21.155 1.669 7.555 1.00 88.44 69 LYS A N 1
ATOM 598 C CA . LYS A 1 69 ? -21.630 1.345 6.197 1.00 88.44 69 LYS A CA 1
ATOM 599 C C . LYS A 1 69 ? -22.532 2.419 5.572 1.00 88.44 69 LYS A C 1
ATOM 601 O O . LYS A 1 69 ? -22.493 2.613 4.367 1.00 88.44 69 LYS A O 1
ATOM 606 N N . ASP A 1 70 ? -23.307 3.137 6.387 1.00 89.88 70 ASP A N 1
ATOM 607 C CA . ASP A 1 70 ? -24.270 4.143 5.911 1.00 89.88 70 ASP A CA 1
ATOM 608 C C . ASP A 1 70 ? -23.636 5.537 5.746 1.00 89.88 70 ASP A C 1
ATOM 610 O O . ASP A 1 70 ? -24.306 6.508 5.390 1.00 89.88 70 ASP A O 1
ATOM 614 N N . LYS A 1 71 ? -22.339 5.663 6.054 1.00 91.25 71 LYS A N 1
ATOM 615 C CA . LYS A 1 71 ? -21.588 6.925 6.019 1.00 91.25 71 LYS A CA 1
ATOM 616 C C . LYS A 1 71 ? -20.391 6.893 5.076 1.00 91.25 71 LYS A C 1
ATOM 618 O O . LYS A 1 71 ? -19.862 7.960 4.771 1.00 91.25 71 LYS A O 1
ATOM 623 N N . VAL A 1 72 ? -19.974 5.708 4.636 1.00 91.19 72 VAL A N 1
ATOM 624 C CA . VAL A 1 72 ? -18.833 5.517 3.741 1.00 91.19 72 VAL A CA 1
ATOM 625 C C . VAL A 1 72 ? -19.207 4.563 2.618 1.00 91.19 72 VAL A C 1
ATOM 627 O O . VAL A 1 72 ? -19.735 3.477 2.859 1.00 91.19 72 VAL A O 1
ATOM 630 N N . TRP A 1 73 ? -18.887 4.956 1.391 1.00 88.12 73 TRP A N 1
ATOM 631 C CA . TRP A 1 73 ? -18.972 4.105 0.209 1.00 88.12 73 TRP A CA 1
ATOM 632 C C . TRP A 1 73 ? -17.744 4.314 -0.676 1.00 88.12 73 TRP A C 1
ATOM 634 O O . TRP A 1 73 ? -17.000 5.273 -0.499 1.00 88.12 73 TRP A O 1
ATOM 644 N N . PHE A 1 74 ? -17.525 3.396 -1.610 1.00 84.50 74 PHE A N 1
ATOM 645 C CA . PHE A 1 74 ? -16.424 3.460 -2.564 1.00 84.50 74 PHE A CA 1
ATOM 646 C C . PHE A 1 74 ? -16.997 3.823 -3.925 1.00 84.50 74 PHE A C 1
ATOM 648 O O . PHE A 1 74 ? -17.948 3.180 -4.372 1.00 84.50 74 PHE A O 1
ATOM 655 N N . ASP A 1 75 ? -16.463 4.879 -4.529 1.00 78.19 75 ASP A N 1
ATOM 656 C CA . ASP A 1 75 ? -16.864 5.347 -5.853 1.00 78.19 75 ASP A CA 1
ATOM 657 C C . ASP A 1 75 ? -15.743 5.088 -6.863 1.00 78.19 75 ASP A C 1
ATOM 659 O O . ASP A 1 75 ? -14.552 5.139 -6.516 1.00 78.19 75 ASP A O 1
ATOM 663 N N . ASP A 1 76 ? -16.122 4.796 -8.103 1.00 69.81 76 ASP A N 1
ATOM 664 C CA . ASP A 1 76 ? -15.175 4.467 -9.163 1.00 69.81 76 ASP A CA 1
ATOM 665 C C . ASP A 1 76 ? -14.553 5.750 -9.730 1.00 69.81 76 ASP A C 1
ATOM 667 O O . ASP A 1 76 ? -15.172 6.504 -10.481 1.00 69.81 76 ASP A O 1
ATOM 671 N N . TYR A 1 77 ? -13.296 6.009 -9.365 1.00 59.84 77 TYR A N 1
ATOM 672 C CA . TYR A 1 77 ? -12.482 7.079 -9.940 1.00 59.84 77 TYR A CA 1
ATOM 673 C C . TYR A 1 77 ? -11.523 6.505 -10.996 1.00 59.84 77 TYR A C 1
ATOM 675 O O . TYR A 1 77 ? -10.294 6.573 -10.873 1.00 59.84 77 TYR A O 1
ATOM 683 N N . GLY A 1 78 ? -12.100 5.929 -12.052 1.00 61.12 78 GLY A N 1
ATOM 684 C CA . GLY A 1 78 ? -11.422 5.446 -13.258 1.00 61.12 78 GLY A CA 1
ATOM 685 C C . GLY A 1 78 ? -10.733 4.089 -13.092 1.00 61.12 78 GLY A C 1
ATOM 686 O O . GLY A 1 78 ? -11.114 3.118 -13.733 1.00 61.12 78 GLY A O 1
ATOM 687 N N . HIS A 1 79 ? -9.679 4.033 -12.270 1.00 51.59 79 HIS A N 1
ATOM 688 C CA . HIS A 1 79 ? -8.870 2.820 -12.035 1.00 51.59 79 HIS A CA 1
ATOM 689 C C . HIS A 1 79 ? -8.613 2.527 -10.552 1.00 51.59 79 HIS A C 1
ATOM 691 O O . HIS A 1 79 ? -7.996 1.519 -10.208 1.00 51.59 79 HIS A O 1
ATOM 697 N N . THR A 1 80 ? -9.057 3.416 -9.664 1.00 52.91 80 THR A N 1
ATOM 698 C CA . THR A 1 80 ? -8.934 3.242 -8.218 1.00 52.91 80 THR A CA 1
ATOM 699 C C . THR A 1 80 ? -10.248 3.612 -7.565 1.00 52.91 80 THR A C 1
ATOM 701 O O . THR A 1 80 ? -10.708 4.745 -7.723 1.00 52.91 80 THR A O 1
ATOM 704 N N . GLU A 1 81 ? -10.802 2.683 -6.795 1.00 68.50 81 GLU A N 1
ATOM 705 C CA . GLU A 1 81 ? -11.885 2.975 -5.866 1.00 68.50 81 GLU A CA 1
ATOM 706 C C . GLU A 1 81 ? -11.394 3.996 -4.837 1.00 68.50 81 GLU A C 1
ATOM 708 O O . GLU A 1 81 ? -10.319 3.837 -4.248 1.00 68.50 81 GLU A O 1
ATOM 713 N N . ARG A 1 82 ? -12.161 5.071 -4.647 1.00 76.19 82 ARG A N 1
ATOM 714 C CA . ARG A 1 82 ? -11.908 6.049 -3.586 1.00 76.19 82 ARG A CA 1
ATOM 715 C C . ARG A 1 82 ? -13.043 6.034 -2.593 1.00 76.19 82 ARG A C 1
ATOM 717 O O . ARG A 1 82 ? -14.212 6.039 -2.971 1.00 76.19 82 ARG A O 1
ATOM 724 N N . GLU A 1 83 ? -12.684 6.066 -1.322 1.00 84.69 83 GLU A N 1
ATOM 725 C CA . GLU A 1 83 ? -13.637 6.227 -0.245 1.00 84.69 83 GLU A CA 1
ATOM 726 C C . GLU A 1 83 ? -14.261 7.628 -0.279 1.00 84.69 83 GLU A C 1
ATOM 728 O O . GLU A 1 83 ? -13.580 8.656 -0.294 1.00 84.69 83 GLU A O 1
ATOM 733 N N . VAL A 1 84 ? -15.587 7.669 -0.272 1.00 85.62 84 VAL A N 1
ATOM 734 C CA . VAL A 1 84 ? -16.385 8.874 -0.084 1.00 85.62 84 VAL A CA 1
ATOM 735 C C . VAL A 1 84 ? -16.952 8.819 1.327 1.00 85.62 84 VAL A C 1
ATOM 737 O O . VAL A 1 84 ? -17.671 7.887 1.681 1.00 85.62 84 VAL A O 1
ATOM 740 N N . CYS A 1 85 ? -16.595 9.808 2.147 1.00 90.81 85 CYS A N 1
ATOM 741 C CA . CYS A 1 85 ? -16.892 9.828 3.578 1.00 90.81 85 CYS A CA 1
ATOM 742 C C . CYS A 1 85 ? -17.840 10.979 3.927 1.00 90.81 85 CYS A C 1
ATOM 744 O O . CYS A 1 85 ? -17.524 12.145 3.695 1.00 90.81 85 CYS A O 1
ATOM 746 N N . ASN A 1 86 ? -18.981 10.666 4.540 1.00 92.06 86 ASN A N 1
ATOM 747 C CA . ASN A 1 86 ? -19.950 11.650 5.023 1.00 92.06 86 ASN A CA 1
ATOM 748 C C . ASN A 1 86 ? -19.812 11.884 6.537 1.00 92.06 86 ASN A C 1
ATOM 750 O O . ASN A 1 86 ? -20.680 11.506 7.333 1.00 92.06 86 ASN A O 1
ATOM 754 N N . GLY A 1 87 ? -18.670 12.442 6.933 1.00 92.94 87 GLY A N 1
ATOM 755 C CA . GLY A 1 87 ? -18.312 12.680 8.329 1.00 92.94 87 GLY A CA 1
ATOM 756 C C . GLY A 1 87 ? -16.802 12.606 8.561 1.00 92.94 87 GLY A C 1
ATOM 757 O O . GLY A 1 87 ? -16.046 12.312 7.633 1.00 92.94 87 GLY A O 1
ATOM 758 N N . PRO A 1 88 ? -16.347 12.877 9.793 1.00 95.69 88 PRO A N 1
ATOM 759 C CA . PRO A 1 88 ? -14.928 12.886 10.113 1.00 95.69 88 PRO A CA 1
ATOM 760 C C . PRO A 1 88 ? -14.363 11.463 10.232 1.00 95.69 88 PRO A C 1
ATOM 762 O O . PRO A 1 88 ? -15.018 10.527 10.698 1.00 95.69 88 PRO A O 1
ATOM 765 N N . THR A 1 89 ? -13.102 11.317 9.842 1.00 96.56 89 THR A N 1
ATOM 766 C CA . THR A 1 89 ? -12.347 10.059 9.868 1.00 96.56 89 THR A CA 1
ATOM 767 C C . THR A 1 89 ? -11.088 10.210 10.710 1.00 96.56 89 THR A C 1
ATOM 769 O O . THR A 1 89 ? -10.574 11.319 10.854 1.00 96.56 89 THR A O 1
ATOM 772 N N . SER A 1 90 ? -10.550 9.104 11.218 1.00 96.88 90 SER A N 1
ATOM 773 C CA . SER A 1 90 ? -9.312 9.111 12.006 1.00 96.88 90 SER A CA 1
ATOM 774 C C . SER A 1 90 ? -8.384 7.949 11.636 1.00 96.88 90 SER A C 1
ATOM 776 O O . SER A 1 90 ? -8.651 7.196 10.702 1.00 96.88 90 SER A O 1
ATOM 778 N N . PHE A 1 91 ? -7.267 7.813 12.342 1.00 97.56 91 PHE A N 1
ATOM 779 C CA . PHE A 1 91 ? -6.246 6.794 12.108 1.00 97.56 91 PHE A CA 1
ATOM 780 C C . PHE A 1 91 ? -6.102 5.913 13.349 1.00 97.56 91 PHE A C 1
ATOM 782 O O . PHE A 1 91 ? -6.017 6.428 14.464 1.00 97.56 91 PHE A O 1
ATOM 789 N N . LEU A 1 92 ? -6.060 4.596 13.151 1.00 97.75 92 LEU A N 1
ATOM 790 C CA . LEU A 1 92 ? -5.685 3.645 14.196 1.00 97.75 92 LEU A CA 1
ATOM 791 C C . LEU A 1 92 ? -4.162 3.564 14.316 1.00 97.75 92 LEU A C 1
ATOM 793 O O . LEU A 1 92 ? -3.436 3.784 13.341 1.00 97.75 92 LEU A O 1
ATOM 797 N N . LYS A 1 93 ? -3.685 3.259 15.523 1.00 97.62 93 LYS A N 1
ATOM 798 C CA . LYS A 1 93 ? -2.258 3.124 15.830 1.00 97.62 93 LYS A CA 1
ATOM 799 C C . LYS A 1 93 ? -1.741 1.731 15.490 1.00 97.62 93 LYS A C 1
ATOM 801 O O . LYS A 1 93 ? -0.603 1.604 15.038 1.00 97.62 93 LYS A O 1
ATOM 806 N N . GLU A 1 94 ? -2.556 0.705 15.714 1.00 98.06 94 GLU A N 1
ATOM 807 C CA . GLU A 1 94 ? -2.225 -0.676 15.398 1.00 98.06 94 GLU A CA 1
ATOM 808 C C . GLU A 1 94 ? -2.232 -0.929 13.888 1.00 98.06 94 GLU A C 1
ATOM 810 O O . GLU A 1 94 ? -2.738 -0.150 13.078 1.00 98.06 94 GLU A O 1
ATOM 815 N N . THR A 1 95 ? -1.616 -2.041 13.488 1.00 97.50 95 THR A N 1
ATOM 816 C CA . THR A 1 95 ? -1.348 -2.349 12.077 1.00 97.50 95 THR A CA 1
ATOM 817 C C . THR A 1 95 ? -1.626 -3.809 11.747 1.00 97.50 95 THR A C 1
ATOM 819 O O . THR A 1 95 ? -1.410 -4.706 12.565 1.00 97.50 95 THR A O 1
ATOM 822 N N . TYR A 1 96 ? -2.011 -4.090 10.504 1.00 97.69 96 TYR A N 1
ATOM 823 C CA . TYR A 1 96 ? -2.253 -5.458 10.029 1.00 97.69 96 TYR A CA 1
ATOM 824 C C . TYR A 1 96 ? -1.108 -5.941 9.126 1.00 97.69 96 TYR A C 1
ATOM 826 O O . TYR A 1 96 ? -0.562 -5.147 8.356 1.00 97.69 96 TYR A O 1
ATOM 834 N N . PRO A 1 97 ? -0.699 -7.222 9.194 1.00 97.50 97 PRO A N 1
ATOM 835 C CA . PRO A 1 97 ? 0.214 -7.804 8.224 1.00 97.50 97 PRO A CA 1
ATOM 836 C C . PRO A 1 97 ? -0.511 -8.114 6.909 1.00 97.50 97 PRO A C 1
ATOM 838 O O . PRO A 1 97 ? -1.583 -8.724 6.916 1.00 97.50 97 PRO A O 1
ATOM 841 N N . HIS A 1 98 ? 0.122 -7.765 5.787 1.00 96.81 98 HIS A N 1
ATOM 842 C CA . HIS A 1 98 ? -0.310 -8.115 4.432 1.00 96.81 98 HIS A CA 1
ATOM 843 C C . HIS A 1 98 ? 0.713 -9.030 3.762 1.00 96.81 98 HIS A C 1
ATOM 845 O O . HIS A 1 98 ? 1.831 -8.625 3.449 1.00 96.81 98 HIS A O 1
ATOM 851 N N . TYR A 1 99 ? 0.350 -10.290 3.538 1.00 95.62 99 TYR A N 1
ATOM 852 C CA . TYR A 1 99 ? 1.230 -11.312 2.976 1.00 95.62 99 TYR A CA 1
ATOM 853 C C . TYR A 1 99 ? 1.174 -11.320 1.450 1.00 95.62 99 TYR A C 1
ATOM 855 O O . TYR A 1 99 ? 0.652 -12.250 0.825 1.00 95.62 99 TYR A O 1
ATOM 863 N N . THR A 1 100 ? 1.782 -10.293 0.861 1.00 90.31 100 THR A N 1
ATOM 864 C CA . THR A 1 100 ? 1.741 -9.989 -0.580 1.00 90.31 100 THR A CA 1
ATOM 865 C C . THR A 1 100 ? 2.132 -11.153 -1.498 1.00 90.31 100 THR A C 1
ATOM 867 O O . THR A 1 100 ? 1.651 -11.235 -2.627 1.00 90.31 100 THR A O 1
ATOM 870 N N . ASN A 1 101 ? 2.982 -12.078 -1.038 1.00 91.50 101 ASN A N 1
ATOM 871 C CA . ASN A 1 101 ? 3.406 -13.258 -1.795 1.00 91.50 101 ASN A CA 1
ATOM 872 C C . ASN A 1 101 ? 3.042 -14.601 -1.130 1.00 91.50 101 ASN A C 1
ATOM 874 O O . ASN A 1 101 ? 3.652 -15.622 -1.444 1.00 91.50 101 ASN A O 1
ATOM 878 N N . SER A 1 102 ? 2.033 -14.628 -0.251 1.00 87.62 102 SER A N 1
ATOM 879 C CA . SER A 1 102 ? 1.542 -15.856 0.413 1.00 87.62 102 SER A CA 1
ATOM 880 C C . SER A 1 102 ? 1.132 -16.966 -0.560 1.00 87.62 102 SER A C 1
ATOM 882 O O . SER A 1 102 ? 1.267 -18.145 -0.252 1.00 87.62 102 SER A O 1
ATOM 884 N N . LYS A 1 103 ? 0.662 -16.593 -1.754 1.00 87.75 103 LYS A N 1
ATOM 885 C CA . LYS A 1 103 ? 0.253 -17.509 -2.832 1.00 87.75 103 LYS A CA 1
ATOM 886 C C . LYS A 1 103 ? 1.404 -17.888 -3.784 1.00 87.75 103 LYS A C 1
ATOM 888 O O . LYS A 1 103 ? 1.149 -18.435 -4.854 1.00 87.75 103 LYS A O 1
ATOM 893 N N . GLY A 1 104 ? 2.648 -17.581 -3.414 1.00 91.38 104 GLY A N 1
ATOM 894 C CA . GLY A 1 104 ? 3.855 -17.869 -4.189 1.00 91.38 104 GLY A CA 1
ATOM 895 C C . GLY A 1 104 ? 4.289 -16.740 -5.130 1.00 91.38 104 GLY A C 1
ATOM 896 O O . GLY A 1 104 ? 3.508 -15.860 -5.499 1.00 91.38 104 GLY A O 1
ATOM 897 N N . ILE A 1 105 ? 5.564 -16.779 -5.533 1.00 92.50 105 ILE A N 1
ATOM 898 C CA . ILE A 1 105 ? 6.176 -15.765 -6.409 1.00 92.50 105 ILE A CA 1
ATOM 899 C C . ILE A 1 105 ? 5.596 -15.802 -7.826 1.00 92.50 105 ILE A C 1
ATOM 901 O O . ILE A 1 105 ? 5.394 -14.739 -8.402 1.00 92.50 105 ILE A O 1
ATOM 905 N N . SER A 1 106 ? 5.249 -16.973 -8.370 1.00 93.12 106 SER A 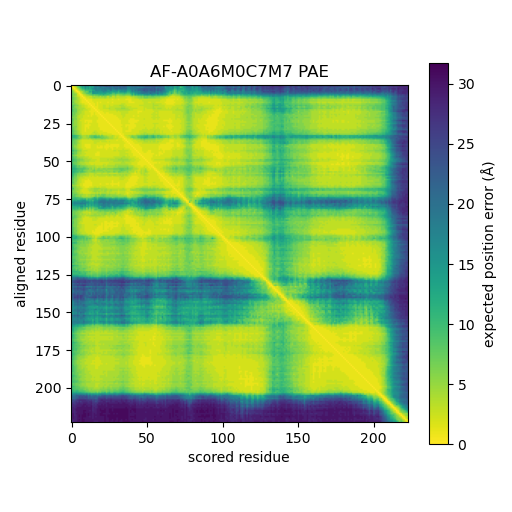N 1
ATOM 906 C CA . SER A 1 106 ? 4.658 -17.068 -9.716 1.00 93.12 106 SER A CA 1
ATOM 907 C C . SER A 1 106 ? 3.361 -16.267 -9.820 1.00 93.12 106 SER A C 1
ATOM 909 O O . SER A 1 106 ? 3.243 -15.390 -10.667 1.00 93.12 106 SER A O 1
ATOM 911 N N . ARG A 1 107 ? 2.434 -16.449 -8.868 1.00 89.69 107 ARG A N 1
ATOM 912 C CA . ARG A 1 107 ? 1.175 -15.689 -8.848 1.00 89.69 107 ARG A CA 1
ATOM 913 C C . ARG A 1 107 ? 1.402 -14.191 -8.647 1.00 89.69 107 ARG A C 1
ATOM 915 O O . ARG A 1 107 ? 0.646 -13.377 -9.179 1.00 89.69 107 ARG A O 1
ATOM 922 N N . TRP A 1 108 ? 2.421 -13.825 -7.869 1.00 91.00 108 TRP A N 1
ATOM 923 C CA . TRP A 1 108 ? 2.828 -12.432 -7.705 1.00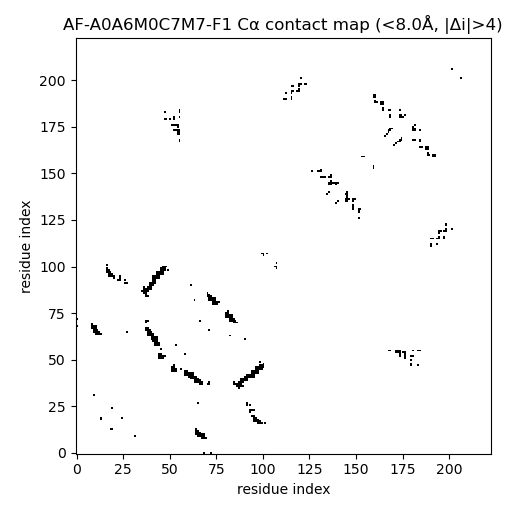 91.00 108 TRP A CA 1
ATOM 924 C C . TRP A 1 108 ? 3.299 -11.846 -9.042 1.00 91.00 108 TRP A C 1
ATOM 926 O O . TRP A 1 108 ? 2.820 -10.783 -9.431 1.00 91.00 108 TRP A O 1
ATOM 936 N N . LEU A 1 109 ? 4.159 -12.558 -9.777 1.00 93.00 109 LEU A N 1
ATOM 937 C CA . LEU A 1 109 ? 4.655 -12.146 -11.093 1.00 93.00 109 LEU A CA 1
ATOM 938 C C . LEU A 1 109 ? 3.525 -12.050 -12.121 1.00 93.00 109 LEU A C 1
ATOM 940 O O . LEU A 1 109 ? 3.442 -11.041 -12.811 1.00 93.00 109 LEU A O 1
ATOM 944 N N . ASP A 1 110 ? 2.609 -13.019 -12.170 1.00 93.19 110 ASP A N 1
ATOM 945 C CA . ASP A 1 110 ? 1.461 -12.993 -13.088 1.00 93.19 110 ASP A CA 1
ATOM 946 C C . ASP A 1 110 ? 0.555 -11.785 -12.830 1.00 93.19 110 ASP A C 1
ATOM 948 O O . ASP A 1 110 ? 0.106 -11.114 -13.762 1.00 93.19 110 ASP A O 1
ATOM 952 N N . LYS A 1 111 ? 0.303 -11.474 -11.549 1.00 90.25 111 LYS A N 1
ATOM 953 C CA . LYS A 1 111 ? -0.459 -10.286 -11.139 1.00 90.25 111 LYS A CA 1
ATOM 954 C C . LYS A 1 111 ? 0.228 -9.005 -11.621 1.00 90.25 111 LYS A C 1
ATOM 956 O O . LYS A 1 111 ? -0.429 -8.171 -12.235 1.00 90.25 111 LYS A O 1
ATOM 961 N N . HIS A 1 112 ? 1.537 -8.880 -11.405 1.00 93.44 112 HIS A N 1
ATOM 962 C CA . HIS A 1 112 ? 2.313 -7.712 -11.837 1.00 93.44 112 HIS A CA 1
ATOM 963 C C . HIS A 1 112 ? 2.466 -7.639 -13.359 1.00 93.44 112 HIS A C 1
ATOM 965 O O . HIS A 1 112 ? 2.511 -6.552 -13.930 1.00 93.44 112 HIS A O 1
ATOM 971 N N . ASN A 1 113 ? 2.481 -8.772 -14.057 1.00 93.81 113 ASN A N 1
ATOM 972 C CA . ASN A 1 113 ? 2.444 -8.766 -15.508 1.00 93.81 113 ASN A CA 1
ATOM 973 C C . ASN A 1 113 ? 1.120 -8.170 -16.006 1.00 93.81 113 ASN A C 1
ATOM 975 O O . ASN A 1 113 ? 1.147 -7.266 -16.827 1.00 93.81 113 ASN A O 1
ATOM 979 N N . ARG A 1 114 ? -0.038 -8.571 -15.473 1.00 91.31 114 ARG A N 1
ATOM 980 C CA . ARG A 1 114 ? -1.312 -7.939 -15.870 1.00 91.31 114 ARG A CA 1
ATOM 981 C C . ARG A 1 114 ? -1.349 -6.449 -15.524 1.00 91.31 114 ARG A C 1
ATOM 983 O O . ARG A 1 114 ? -1.561 -5.633 -16.411 1.00 91.31 114 ARG A O 1
ATOM 990 N N . TYR A 1 115 ? -1.021 -6.093 -14.282 1.00 90.19 115 TYR A N 1
ATOM 991 C CA . TYR A 1 115 ? -1.052 -4.696 -13.832 1.00 90.19 115 TYR A CA 1
ATOM 992 C C . TYR A 1 115 ? -0.088 -3.792 -14.596 1.00 90.19 115 TYR A C 1
ATOM 994 O O . TYR A 1 115 ? -0.397 -2.632 -14.830 1.00 90.19 115 TYR A O 1
ATOM 1002 N N . SER A 1 116 ? 1.060 -4.310 -15.044 1.00 93.06 116 SER A N 1
ATOM 1003 C CA . SER A 1 116 ? 1.974 -3.511 -15.869 1.00 93.06 116 SER A CA 1
ATOM 1004 C C . SER A 1 116 ? 1.393 -3.185 -17.243 1.00 93.06 116 SER A C 1
ATOM 1006 O O . SER A 1 116 ? 1.802 -2.192 -17.833 1.00 93.06 116 SER A O 1
ATOM 1008 N N . THR A 1 117 ? 0.456 -3.988 -17.760 1.00 91.81 117 THR A N 1
ATOM 1009 C CA . THR A 1 117 ? -0.297 -3.648 -18.975 1.00 91.81 117 THR A CA 1
ATOM 1010 C C . THR A 1 117 ? -1.266 -2.501 -18.701 1.00 91.81 117 THR A C 1
ATOM 1012 O O . THR A 1 117 ? -1.278 -1.533 -19.457 1.00 91.81 117 THR A O 1
ATOM 1015 N N . ASP A 1 118 ? -2.015 -2.574 -17.600 1.00 88.31 118 ASP A N 1
ATOM 1016 C CA . ASP A 1 118 ? -2.977 -1.533 -17.216 1.00 88.31 118 ASP A CA 1
ATOM 1017 C C . ASP A 1 118 ? -2.261 -0.195 -16.936 1.00 88.31 118 ASP A C 1
ATOM 1019 O O . ASP A 1 118 ? -2.616 0.845 -17.488 1.00 88.31 118 ASP A O 1
ATOM 1023 N N . GLU A 1 119 ? -1.164 -0.227 -16.170 1.00 88.62 119 GLU A N 1
ATOM 1024 C CA . GLU A 1 119 ? -0.311 0.941 -15.905 1.00 88.62 119 GLU A CA 1
ATOM 1025 C C . GLU A 1 119 ? 0.358 1.486 -17.173 1.00 88.62 119 GLU A C 1
ATOM 1027 O O . GLU A 1 119 ? 0.590 2.692 -17.274 1.00 88.62 119 GLU A O 1
ATOM 1032 N N . ALA A 1 120 ? 0.685 0.631 -18.148 1.00 89.50 120 ALA A N 1
ATOM 1033 C CA . ALA A 1 120 ? 1.224 1.081 -19.428 1.00 89.50 120 ALA A CA 1
ATOM 1034 C C . ALA A 1 120 ? 0.177 1.864 -20.229 1.00 89.50 120 ALA A C 1
ATOM 1036 O O . ALA A 1 120 ? 0.488 2.943 -20.738 1.00 89.50 120 ALA A O 1
ATOM 1037 N N . ALA A 1 121 ? -1.065 1.376 -20.285 1.00 88.38 121 ALA A N 1
ATOM 1038 C CA . ALA A 1 121 ? -2.167 2.081 -20.935 1.00 88.38 121 ALA A CA 1
ATOM 1039 C C . ALA A 1 121 ? -2.452 3.435 -20.257 1.00 88.38 121 ALA A C 1
ATOM 1041 O O . ALA A 1 121 ? -2.535 4.464 -20.930 1.00 88.38 121 ALA A O 1
ATOM 1042 N N . GLU A 1 122 ? -2.498 3.467 -18.923 1.00 84.94 122 GLU A N 1
ATOM 1043 C CA . GLU A 1 122 ? -2.683 4.711 -18.167 1.00 84.94 122 GLU A CA 1
ATOM 1044 C C . GLU A 1 122 ? -1.491 5.667 -18.335 1.00 84.94 122 GLU A C 1
ATOM 1046 O O . GLU A 1 122 ? -1.666 6.878 -18.475 1.00 84.94 122 GLU A O 1
ATOM 1051 N N . THR A 1 123 ? -0.265 5.140 -18.396 1.00 84.12 123 THR A N 1
ATOM 1052 C CA . THR A 1 123 ? 0.940 5.931 -18.686 1.00 84.12 123 THR A CA 1
ATOM 1053 C C . THR A 1 123 ? 0.855 6.597 -20.058 1.00 84.12 123 THR A C 1
ATOM 1055 O O . THR A 1 123 ? 1.259 7.750 -20.203 1.00 84.12 123 THR A O 1
ATOM 1058 N N . LEU A 1 124 ? 0.328 5.909 -21.076 1.00 85.31 124 LEU A N 1
ATOM 1059 C CA . LEU A 1 124 ? 0.123 6.506 -22.398 1.00 85.31 124 LEU A CA 1
ATOM 1060 C C . LEU A 1 124 ? -0.857 7.667 -22.349 1.00 85.31 124 LEU A C 1
ATOM 1062 O O . LEU A 1 124 ? -0.538 8.728 -22.885 1.00 85.31 124 LEU A O 1
ATOM 1066 N N . ARG A 1 125 ? -1.987 7.482 -21.659 1.00 81.94 125 ARG A N 1
ATOM 1067 C CA . ARG A 1 125 ? -2.994 8.527 -21.454 1.00 81.94 125 ARG A CA 1
ATOM 1068 C C . ARG A 1 125 ? -2.396 9.745 -20.745 1.00 81.94 125 ARG A C 1
ATOM 1070 O O . ARG A 1 125 ? -2.521 10.870 -21.225 1.00 81.94 125 ARG A O 1
ATOM 1077 N N . GLN A 1 126 ? -1.639 9.515 -19.671 1.00 77.25 126 GLN A N 1
ATOM 1078 C CA . GLN A 1 126 ? -0.930 10.567 -18.931 1.00 77.25 126 GLN A CA 1
ATOM 1079 C C . GLN A 1 126 ? 0.115 11.286 -19.795 1.00 77.25 126 GLN A C 1
ATOM 1081 O O . GLN A 1 126 ? 0.253 12.502 -19.706 1.00 77.25 126 GLN A O 1
ATOM 1086 N N . LEU A 1 127 ? 0.843 10.571 -20.657 1.00 76.56 127 LEU A N 1
ATOM 1087 C CA . LEU A 1 127 ? 1.829 11.179 -21.554 1.00 76.56 127 LEU A CA 1
ATOM 1088 C C . LEU A 1 127 ? 1.194 11.964 -22.709 1.00 76.56 127 LEU A C 1
ATOM 1090 O O . LEU A 1 127 ? 1.817 12.917 -23.176 1.00 76.56 127 LEU A O 1
ATOM 1094 N N . SER A 1 128 ? 0.002 11.579 -23.178 1.00 73.56 128 SER A N 1
ATOM 1095 C CA . SER A 1 128 ? -0.738 12.335 -24.197 1.00 73.56 128 SER A CA 1
ATOM 1096 C C . SER A 1 128 ? -1.427 13.579 -23.635 1.00 73.56 128 SER A C 1
ATOM 1098 O O . SER A 1 128 ? -1.539 14.574 -24.344 1.00 73.56 128 SER A O 1
ATOM 1100 N N . GLU A 1 129 ? -1.866 13.538 -22.375 1.00 67.44 129 GLU A N 1
ATOM 1101 C CA . GLU A 1 129 ? -2.631 14.619 -21.733 1.00 67.44 129 GLU A CA 1
ATOM 1102 C C . GLU A 1 129 ? -1.761 15.547 -20.855 1.00 67.44 129 GLU A C 1
ATOM 1104 O O . GLU A 1 129 ? -2.138 16.690 -20.598 1.00 67.44 129 GLU A O 1
ATOM 1109 N N . GLY A 1 130 ? -0.593 15.090 -20.387 1.00 60.22 130 GLY A N 1
ATOM 1110 C CA . GLY A 1 130 ? 0.187 15.748 -19.333 1.00 60.22 130 GLY A CA 1
ATOM 1111 C C . GLY A 1 130 ? 1.480 16.436 -19.792 1.00 60.22 130 GLY A C 1
ATOM 1112 O O . GLY A 1 130 ? 2.418 15.805 -20.286 1.00 60.22 130 GLY A O 1
ATOM 1113 N N . SER A 1 131 ? 1.605 17.737 -19.518 1.00 59.88 131 SER A N 1
ATOM 1114 C CA . SER A 1 131 ? 2.876 18.482 -19.571 1.00 59.88 131 SER A CA 1
ATOM 1115 C C . SER A 1 131 ? 3.608 18.440 -18.222 1.00 59.88 131 SER A C 1
ATOM 1117 O O . SER A 1 131 ? 2.952 18.527 -17.188 1.00 59.88 131 SER A O 1
ATOM 1119 N N . ILE A 1 132 ? 4.952 18.388 -18.202 1.00 63.59 132 ILE A N 1
ATOM 1120 C CA . ILE A 1 132 ? 5.715 18.529 -16.943 1.00 63.59 132 ILE A CA 1
ATOM 1121 C C . ILE A 1 132 ? 5.413 19.902 -16.337 1.00 63.59 132 ILE A C 1
ATOM 1123 O O . ILE A 1 132 ? 5.868 20.922 -16.862 1.00 63.59 132 ILE A O 1
ATOM 1127 N N . ASN A 1 133 ? 4.705 19.941 -15.207 1.00 66.44 133 ASN A N 1
ATOM 1128 C CA . ASN A 1 133 ? 4.557 21.182 -14.461 1.00 66.44 133 ASN A CA 1
ATOM 1129 C C . ASN A 1 133 ? 5.791 21.420 -13.578 1.00 66.44 133 ASN A C 1
ATOM 1131 O O . ASN A 1 133 ? 5.845 21.050 -12.405 1.00 66.44 133 ASN A O 1
ATOM 1135 N N . TRP A 1 134 ? 6.810 22.052 -14.163 1.00 63.38 134 TRP A N 1
ATOM 1136 C CA . TRP A 1 134 ? 8.058 22.400 -13.480 1.00 63.38 134 TRP A CA 1
ATOM 1137 C C . TRP A 1 134 ? 7.847 23.310 -12.261 1.00 63.38 134 TRP A C 1
ATOM 1139 O O . TRP A 1 134 ? 8.639 23.256 -11.319 1.00 63.38 134 TRP A O 1
ATOM 1149 N N . LYS A 1 135 ? 6.774 24.117 -12.241 1.00 68.44 135 LYS A N 1
ATOM 1150 C CA . LYS A 1 135 ? 6.437 24.945 -11.075 1.00 68.44 135 LYS A CA 1
ATOM 1151 C C . LYS A 1 135 ? 6.002 24.081 -9.898 1.00 68.44 135 LYS A C 1
ATOM 1153 O O . LYS A 1 135 ? 6.488 24.306 -8.797 1.00 68.44 135 LYS A O 1
ATOM 1158 N N . ASP A 1 136 ? 5.186 23.060 -10.127 1.00 65.88 136 ASP A N 1
ATOM 1159 C CA . ASP A 1 136 ? 4.715 22.170 -9.058 1.00 65.88 136 ASP A CA 1
ATOM 1160 C C . ASP A 1 136 ? 5.843 21.280 -8.518 1.00 65.88 136 ASP A C 1
ATOM 1162 O O . ASP A 1 136 ? 5.871 20.959 -7.332 1.00 65.88 136 ASP A O 1
ATOM 1166 N N . LEU A 1 137 ? 6.828 20.931 -9.352 1.00 61.25 137 LEU A N 1
ATOM 1167 C CA . LEU A 1 137 ? 7.990 20.145 -8.931 1.00 61.25 137 LEU A CA 1
ATOM 1168 C C . LEU A 1 137 ? 8.839 20.878 -7.875 1.00 61.25 137 LEU A C 1
ATOM 1170 O O . LEU A 1 137 ? 9.173 20.318 -6.825 1.00 61.25 137 LEU A O 1
ATOM 1174 N N . PHE A 1 138 ? 9.179 22.140 -8.149 1.00 65.56 138 PHE A N 1
ATOM 1175 C CA . PHE A 1 138 ? 10.068 22.934 -7.296 1.00 65.56 138 PHE A CA 1
ATOM 1176 C C . PHE A 1 138 ? 9.322 23.769 -6.246 1.00 65.56 138 PHE A C 1
ATOM 1178 O O . PHE A 1 138 ? 9.846 23.961 -5.150 1.00 65.56 138 PHE A O 1
ATOM 1185 N N . PHE A 1 139 ? 8.095 24.203 -6.544 1.00 66.38 139 PHE A N 1
ATOM 1186 C CA . PHE A 1 139 ? 7.311 25.148 -5.739 1.00 66.38 139 PHE A CA 1
ATOM 1187 C C . PHE A 1 139 ? 5.909 24.639 -5.359 1.00 66.38 139 PHE A C 1
ATOM 1189 O O . PHE A 1 139 ? 5.124 25.412 -4.808 1.00 66.38 139 PHE A O 1
ATOM 1196 N N . GLY A 1 140 ? 5.579 23.370 -5.633 1.00 60.34 140 GLY A N 1
ATOM 1197 C CA . GLY A 1 140 ? 4.298 22.770 -5.249 1.00 60.34 140 GLY A CA 1
ATOM 1198 C C . GLY A 1 140 ? 4.058 22.887 -3.745 1.00 60.34 140 GLY A C 1
ATOM 1199 O O . GLY A 1 140 ? 4.939 22.573 -2.938 1.00 60.34 140 GLY A O 1
ATOM 1200 N N . LYS A 1 141 ? 2.872 23.373 -3.369 1.00 58.66 141 LYS A N 1
ATOM 1201 C CA . LYS A 1 141 ? 2.525 23.660 -1.968 1.00 58.66 141 LYS A CA 1
ATOM 1202 C C . LYS A 1 141 ? 2.075 22.401 -1.232 1.00 58.66 141 LYS A C 1
ATOM 1204 O O . LYS A 1 141 ? 2.185 22.349 -0.010 1.00 58.66 141 LYS A O 1
ATOM 1209 N N . SER A 1 142 ? 1.604 21.388 -1.966 1.00 66.44 142 SER A N 1
ATOM 1210 C CA . SER A 1 142 ? 1.202 20.091 -1.420 1.00 66.44 142 SER A CA 1
ATOM 1211 C C . SER A 1 142 ? 2.171 18.966 -1.805 1.00 66.44 142 SER A C 1
ATOM 1213 O O . SER A 1 142 ? 2.760 18.942 -2.887 1.00 66.44 142 SER A O 1
ATOM 1215 N N . GLU A 1 143 ? 2.326 17.980 -0.918 1.00 60.50 143 GLU A N 1
ATOM 1216 C CA . GLU A 1 143 ? 3.120 16.775 -1.192 1.00 60.50 143 GLU A CA 1
ATOM 1217 C C . GLU A 1 143 ? 2.576 15.997 -2.405 1.00 60.50 143 GLU A C 1
ATOM 1219 O O . GLU A 1 143 ? 3.335 15.402 -3.169 1.00 60.50 143 GLU A O 1
ATOM 1224 N N . ILE A 1 144 ? 1.260 16.057 -2.621 1.00 64.56 144 ILE A N 1
ATOM 1225 C CA . ILE A 1 144 ? 0.564 15.399 -3.728 1.00 64.56 144 ILE A CA 1
ATOM 1226 C C . ILE A 1 144 ? 0.960 16.027 -5.073 1.00 64.56 144 ILE A C 1
ATOM 1228 O O . ILE A 1 144 ? 1.267 15.291 -6.012 1.00 64.56 144 ILE A O 1
ATOM 1232 N N . GLU A 1 145 ? 1.008 17.360 -5.165 1.00 64.69 145 GLU A N 1
ATOM 1233 C CA . GLU A 1 145 ? 1.463 18.086 -6.364 1.00 64.69 145 GLU A CA 1
ATOM 1234 C C . GLU A 1 145 ? 2.906 17.726 -6.723 1.00 64.69 145 GLU A C 1
ATOM 1236 O O . GLU A 1 145 ? 3.192 17.333 -7.855 1.00 64.69 145 GLU A O 1
ATOM 1241 N N . ARG A 1 146 ? 3.811 17.768 -5.736 1.00 64.94 146 ARG A N 1
ATOM 1242 C CA . ARG A 1 146 ? 5.231 17.448 -5.947 1.00 64.94 146 ARG A CA 1
ATOM 1243 C C . ARG A 1 146 ? 5.421 15.993 -6.368 1.00 64.94 146 ARG A C 1
ATOM 1245 O O . ARG A 1 146 ? 6.202 15.719 -7.275 1.00 64.94 146 ARG A O 1
ATOM 1252 N N . ARG A 1 147 ? 4.682 15.055 -5.759 1.00 66.19 147 ARG A N 1
ATOM 1253 C CA . ARG A 1 147 ? 4.698 13.629 -6.134 1.00 66.19 147 ARG A CA 1
ATOM 1254 C C . ARG A 1 147 ? 4.180 13.399 -7.556 1.00 66.19 147 ARG A C 1
ATOM 1256 O O . ARG A 1 147 ? 4.772 12.594 -8.269 1.00 66.19 147 ARG A O 1
ATOM 1263 N N . ARG A 1 148 ? 3.128 14.105 -7.994 1.00 67.94 148 ARG A N 1
ATOM 1264 C CA . ARG A 1 148 ? 2.635 14.035 -9.384 1.00 67.94 148 ARG A CA 1
ATOM 1265 C C . ARG A 1 148 ? 3.665 14.572 -10.374 1.00 67.94 148 ARG A C 1
ATOM 1267 O O . ARG A 1 148 ? 4.012 13.866 -11.312 1.00 67.94 148 ARG A O 1
ATOM 1274 N N . ALA A 1 149 ? 4.231 15.749 -10.111 1.00 66.81 149 ALA A N 1
ATOM 1275 C CA . ALA A 1 149 ? 5.262 16.329 -10.968 1.00 66.81 149 ALA A CA 1
ATOM 1276 C C . ALA A 1 149 ? 6.531 15.451 -11.033 1.00 66.81 149 ALA A C 1
ATOM 1278 O O . ALA A 1 149 ? 7.114 15.273 -12.103 1.00 66.81 149 ALA A O 1
ATOM 1279 N N . LEU A 1 150 ? 6.932 14.840 -9.910 1.00 70.06 150 LEU A N 1
ATOM 1280 C CA . LEU A 1 150 ? 8.009 13.844 -9.867 1.00 70.06 150 LEU A CA 1
ATOM 1281 C C . LEU A 1 150 ? 7.663 12.592 -10.677 1.00 70.06 150 LEU A C 1
ATOM 1283 O O . LEU A 1 150 ? 8.534 12.076 -11.373 1.00 70.06 150 LEU A O 1
ATOM 1287 N N . LYS A 1 151 ? 6.414 12.109 -10.615 1.00 69.12 151 LYS A N 1
ATOM 1288 C CA . LYS A 1 151 ? 5.945 10.975 -11.424 1.00 69.12 151 LYS A CA 1
ATOM 1289 C C . LYS A 1 151 ? 6.074 11.307 -12.914 1.00 69.12 151 LYS A C 1
ATOM 1291 O O . LYS A 1 151 ? 6.735 10.556 -13.629 1.00 69.12 151 LYS A O 1
ATOM 1296 N N . ASP A 1 152 ? 5.574 12.463 -13.344 1.00 71.44 152 ASP A N 1
ATOM 1297 C CA . ASP A 1 152 ? 5.624 12.931 -14.738 1.00 71.44 152 ASP A CA 1
ATOM 1298 C C . ASP A 1 152 ? 7.044 13.144 -15.268 1.00 71.44 152 ASP A C 1
ATOM 1300 O O . ASP A 1 152 ? 7.321 12.873 -16.442 1.00 71.44 152 ASP A O 1
ATOM 1304 N N . LEU A 1 153 ? 7.956 13.628 -14.420 1.00 71.62 153 LEU A N 1
ATOM 1305 C CA . LEU A 1 153 ? 9.375 13.721 -14.753 1.00 71.62 153 LEU A CA 1
ATOM 1306 C C . LEU A 1 153 ? 10.003 12.326 -14.834 1.00 71.62 153 LEU A C 1
ATOM 1308 O O . LEU A 1 153 ? 10.701 12.022 -15.798 1.00 71.62 153 LEU A O 1
ATOM 1312 N N . SER A 1 154 ? 9.730 11.462 -13.852 1.00 71.88 154 SER A N 1
ATOM 1313 C CA . SER A 1 154 ? 10.302 10.115 -13.788 1.00 71.88 154 SER A CA 1
ATOM 1314 C C . SER A 1 154 ? 9.927 9.269 -15.001 1.00 71.88 154 SER A C 1
ATOM 1316 O O . SER A 1 154 ? 10.774 8.534 -15.501 1.00 71.88 154 SER A O 1
ATOM 1318 N N . LEU A 1 155 ? 8.708 9.439 -15.530 1.00 69.56 155 LEU A N 1
ATOM 1319 C CA . LEU A 1 155 ? 8.220 8.778 -16.744 1.00 69.56 155 LEU A CA 1
ATOM 1320 C C . LEU A 1 155 ? 9.062 9.103 -17.989 1.00 69.56 155 LEU A C 1
ATOM 1322 O O . LEU A 1 155 ? 9.049 8.335 -18.947 1.00 69.56 155 LEU A O 1
ATOM 1326 N N . ARG A 1 156 ? 9.802 10.218 -17.977 1.00 73.50 156 ARG A N 1
ATOM 1327 C CA . ARG A 1 156 ? 10.628 10.702 -19.092 1.00 73.50 156 ARG A CA 1
ATOM 1328 C C . ARG A 1 156 ? 12.132 10.483 -18.879 1.00 73.50 156 ARG A C 1
ATOM 1330 O O . ARG A 1 156 ? 12.914 10.803 -19.771 1.00 73.50 156 ARG A O 1
ATOM 1337 N N . LEU A 1 157 ? 12.554 9.960 -17.724 1.00 75.31 157 LEU A N 1
ATOM 1338 C CA . LEU A 1 157 ? 13.970 9.722 -17.436 1.00 75.31 157 LEU A CA 1
ATOM 1339 C C . LEU A 1 157 ? 14.462 8.409 -18.070 1.00 75.31 157 LEU A C 1
ATOM 1341 O O . LEU A 1 157 ? 13.824 7.365 -17.892 1.00 75.31 157 LEU A O 1
ATOM 1345 N N . PRO A 1 158 ? 15.633 8.409 -18.735 1.00 73.94 158 PRO A N 1
ATOM 1346 C CA . PRO A 1 158 ? 16.284 7.164 -19.117 1.00 73.94 158 PRO A CA 1
ATOM 1347 C C . PRO A 1 158 ? 16.689 6.382 -17.856 1.00 73.94 158 PRO A C 1
ATOM 1349 O O . PRO A 1 158 ? 16.964 6.961 -16.807 1.00 73.94 158 PRO A O 1
ATOM 1352 N N . PHE A 1 159 ? 16.723 5.050 -17.950 1.00 83.06 159 PHE A N 1
ATOM 1353 C CA . PHE A 1 159 ? 17.124 4.153 -16.852 1.00 83.06 159 PHE A CA 1
ATOM 1354 C C . PHE A 1 159 ? 16.264 4.221 -15.578 1.00 83.06 159 PHE A C 1
ATOM 1356 O O . PHE A 1 159 ? 16.709 3.794 -14.510 1.00 83.06 159 PHE A O 1
ATOM 1363 N N . ARG A 1 160 ? 15.012 4.685 -15.671 1.00 85.75 160 ARG A N 1
ATOM 1364 C CA . ARG A 1 160 ? 14.074 4.765 -14.537 1.00 85.75 160 ARG A CA 1
ATOM 1365 C C . ARG A 1 160 ? 14.020 3.502 -13.651 1.00 85.75 160 ARG A C 1
ATOM 1367 O O . ARG A 1 160 ? 14.038 3.677 -12.433 1.00 85.75 160 ARG A O 1
ATOM 1374 N N . PRO A 1 161 ? 14.023 2.257 -14.177 1.00 91.44 161 PRO A N 1
ATOM 1375 C CA . PRO A 1 161 ? 14.058 1.057 -13.335 1.00 91.44 161 PRO A CA 1
ATOM 1376 C C . PRO A 1 161 ? 15.282 0.995 -12.413 1.00 91.44 161 PRO A C 1
ATOM 1378 O O . PRO A 1 161 ? 15.149 0.683 -11.231 1.00 91.44 161 PRO A O 1
ATOM 1381 N N . LEU A 1 162 ? 16.465 1.356 -12.924 1.00 92.88 162 LEU A N 1
ATOM 1382 C CA . LEU A 1 162 ? 17.696 1.391 -12.135 1.00 92.88 162 LEU A CA 1
ATOM 1383 C C . LEU A 1 162 ? 17.627 2.498 -11.084 1.00 92.88 162 LEU A C 1
ATOM 1385 O O . LEU A 1 162 ? 17.903 2.243 -9.916 1.00 92.88 162 LEU A O 1
ATOM 1389 N N . ILE A 1 163 ? 17.187 3.700 -11.465 1.00 90.50 163 ILE A N 1
ATOM 1390 C CA . ILE A 1 163 ? 17.019 4.820 -10.525 1.00 90.50 163 ILE A CA 1
ATOM 1391 C C . ILE A 1 163 ? 16.069 4.421 -9.386 1.00 90.50 163 ILE A C 1
ATOM 1393 O O . ILE A 1 163 ? 16.391 4.629 -8.215 1.00 90.50 163 ILE A O 1
ATOM 1397 N N . ARG A 1 164 ? 14.932 3.787 -9.713 1.00 90.56 164 ARG A N 1
ATOM 1398 C CA . ARG A 1 164 ? 13.969 3.268 -8.732 1.00 90.56 164 ARG A CA 1
ATOM 1399 C C . ARG A 1 164 ? 14.622 2.247 -7.802 1.00 90.56 164 ARG A C 1
ATOM 1401 O O . ARG A 1 164 ? 14.461 2.365 -6.590 1.00 90.56 164 ARG A O 1
ATOM 1408 N N . PHE A 1 165 ? 15.386 1.295 -8.341 1.00 95.25 165 PHE A N 1
ATOM 1409 C CA . PHE A 1 165 ? 16.124 0.324 -7.532 1.00 95.25 165 PHE A CA 1
ATOM 1410 C C . PHE A 1 165 ? 17.077 1.012 -6.548 1.00 95.25 165 PHE A C 1
ATOM 1412 O O . PHE A 1 165 ? 16.990 0.760 -5.349 1.00 95.25 165 PHE A O 1
ATOM 1419 N N . PHE A 1 166 ? 17.951 1.906 -7.026 1.00 95.19 166 PHE A N 1
ATOM 1420 C CA . PHE A 1 166 ? 18.934 2.584 -6.175 1.00 95.19 166 PHE A CA 1
ATOM 1421 C C . PHE A 1 166 ? 18.262 3.416 -5.082 1.00 95.19 166 PHE A C 1
ATOM 1423 O O . PHE A 1 166 ? 18.659 3.354 -3.916 1.00 95.19 166 PHE A O 1
ATOM 1430 N N . TYR A 1 167 ? 17.207 4.146 -5.442 1.00 92.00 167 TYR A N 1
ATOM 1431 C CA . TYR A 1 167 ? 16.414 4.914 -4.493 1.00 92.00 167 TYR A CA 1
ATOM 1432 C C . TYR A 1 167 ? 15.794 4.018 -3.412 1.00 92.00 167 TYR A C 1
ATOM 1434 O O . TYR A 1 167 ? 15.969 4.269 -2.222 1.00 92.00 167 TYR A O 1
ATOM 1442 N N . MET A 1 168 ? 15.115 2.936 -3.794 1.00 94.12 168 MET A N 1
ATOM 1443 C CA . MET A 1 168 ? 14.445 2.058 -2.830 1.00 94.12 168 MET A CA 1
ATOM 1444 C C . MET A 1 168 ? 15.428 1.253 -1.972 1.00 94.12 168 MET A C 1
ATOM 1446 O O . MET A 1 168 ? 15.213 1.076 -0.772 1.00 94.12 168 MET A O 1
ATOM 1450 N N . TYR A 1 169 ? 16.511 0.762 -2.569 1.00 97.12 169 TYR A N 1
ATOM 1451 C CA . TYR A 1 169 ? 17.436 -0.134 -1.890 1.00 97.12 169 TYR A CA 1
ATOM 1452 C C . TYR A 1 169 ? 18.408 0.615 -0.975 1.00 97.12 169 TYR A C 1
ATOM 1454 O O . TYR A 1 169 ? 18.582 0.220 0.179 1.00 97.12 169 TYR A O 1
ATOM 1462 N N . PHE A 1 170 ? 18.991 1.722 -1.448 1.00 96.19 170 PHE A N 1
ATOM 1463 C CA . PHE A 1 170 ? 19.981 2.482 -0.681 1.00 96.19 170 PHE A CA 1
ATOM 1464 C C . PHE A 1 170 ? 19.365 3.662 0.069 1.00 96.19 170 PHE A C 1
ATOM 1466 O O . PHE A 1 170 ? 19.562 3.768 1.275 1.00 96.19 170 PHE A O 1
ATOM 1473 N N . LEU A 1 171 ? 18.601 4.530 -0.607 1.00 93.19 171 LEU A N 1
ATOM 1474 C CA . LEU A 1 171 ? 18.112 5.772 0.013 1.00 93.19 171 LEU A CA 1
ATOM 1475 C C . LEU A 1 171 ? 16.962 5.533 0.990 1.00 93.19 171 LEU A C 1
ATOM 1477 O O . LEU A 1 171 ? 16.968 6.089 2.084 1.00 93.19 171 LEU A O 1
ATOM 1481 N N . LEU A 1 172 ? 16.002 4.675 0.638 1.00 93.44 172 LEU A N 1
ATOM 1482 C CA . LEU A 1 172 ? 14.960 4.275 1.584 1.00 93.44 172 LEU A CA 1
ATOM 1483 C C . LEU A 1 172 ? 15.469 3.263 2.615 1.00 93.44 172 LEU A C 1
ATOM 1485 O O . LEU A 1 172 ? 14.834 3.094 3.649 1.00 93.44 172 LEU A O 1
ATOM 1489 N N . GLY A 1 173 ? 16.622 2.629 2.380 1.00 95.69 173 GLY A N 1
ATOM 1490 C CA . GLY A 1 173 ? 17.220 1.668 3.305 1.00 95.69 173 GLY A CA 1
ATOM 1491 C C . GLY A 1 173 ? 16.678 0.245 3.164 1.00 95.69 173 GLY A C 1
ATOM 1492 O O . GLY A 1 173 ? 16.715 -0.510 4.133 1.00 95.69 173 GLY A O 1
ATOM 1493 N N . GLY A 1 174 ? 16.194 -0.148 1.979 1.00 95.44 174 GLY A N 1
ATOM 1494 C CA . GLY A 1 174 ? 15.796 -1.532 1.690 1.00 95.44 174 GLY A CA 1
ATOM 1495 C C . GLY A 1 174 ? 16.911 -2.563 1.922 1.00 95.44 174 GLY A C 1
ATOM 1496 O O . GLY A 1 174 ? 16.617 -3.714 2.231 1.00 95.44 174 GLY A O 1
ATOM 1497 N N . ILE A 1 175 ? 18.184 -2.153 1.870 1.00 97.12 175 ILE A N 1
ATOM 1498 C CA . ILE A 1 175 ? 19.335 -2.986 2.259 1.00 97.12 175 ILE A CA 1
ATOM 1499 C C . ILE A 1 175 ? 19.251 -3.498 3.706 1.00 97.12 175 ILE A C 1
ATOM 1501 O O . ILE A 1 175 ? 19.702 -4.603 3.999 1.00 97.12 175 ILE A O 1
ATOM 1505 N N . LEU A 1 176 ? 18.621 -2.737 4.607 1.00 97.19 176 LEU A N 1
ATOM 1506 C CA . LEU A 1 176 ? 18.456 -3.114 6.014 1.00 97.19 176 LEU A CA 1
ATOM 1507 C C . LEU A 1 176 ? 17.399 -4.212 6.212 1.00 97.19 176 LEU A C 1
ATOM 1509 O O . LEU A 1 176 ? 17.397 -4.875 7.244 1.00 97.19 176 LEU A O 1
ATOM 1513 N N . ASP A 1 177 ? 16.532 -4.434 5.219 1.00 95.88 177 ASP A N 1
ATOM 1514 C CA . ASP A 1 177 ? 15.539 -5.513 5.211 1.00 95.88 177 ASP A CA 1
ATOM 1515 C C . ASP A 1 177 ? 16.132 -6.834 4.641 1.00 95.88 177 ASP A C 1
ATOM 1517 O O . ASP A 1 177 ? 15.415 -7.818 4.436 1.00 95.88 177 ASP A O 1
ATOM 1521 N N . GLY A 1 178 ? 17.447 -6.890 4.390 1.00 95.56 178 GLY A N 1
ATOM 1522 C CA . GLY A 1 178 ? 18.177 -8.101 4.004 1.00 95.56 178 GLY A CA 1
ATOM 1523 C C . GLY A 1 178 ? 17.746 -8.681 2.653 1.00 95.56 178 GLY A C 1
ATOM 1524 O O . GLY A 1 178 ? 17.445 -7.953 1.705 1.00 95.56 178 GLY A O 1
ATOM 1525 N N . ARG A 1 179 ? 17.700 -10.019 2.551 1.00 95.81 179 ARG A N 1
ATOM 1526 C CA . ARG A 1 179 ? 17.326 -10.715 1.304 1.00 95.81 179 ARG A CA 1
ATOM 1527 C C . ARG A 1 179 ? 15.930 -10.321 0.822 1.00 95.81 179 ARG A C 1
ATOM 1529 O O . ARG A 1 179 ? 15.736 -10.126 -0.373 1.00 95.81 179 ARG A O 1
ATOM 1536 N N . ALA A 1 180 ? 14.973 -10.197 1.741 1.00 96.00 180 ALA A N 1
ATOM 1537 C CA . ALA A 1 180 ? 13.604 -9.836 1.398 1.00 96.00 180 ALA A CA 1
ATOM 1538 C C . ALA A 1 180 ? 13.528 -8.402 0.846 1.00 96.00 180 ALA A C 1
ATOM 1540 O O . ALA A 1 180 ? 12.889 -8.180 -0.181 1.00 96.00 180 ALA A O 1
ATOM 1541 N N . GLY A 1 181 ? 14.257 -7.461 1.459 1.00 96.56 181 GLY A N 1
ATOM 1542 C CA . GLY A 1 181 ? 14.386 -6.085 0.976 1.00 96.56 181 GLY A CA 1
ATOM 1543 C C . GLY A 1 181 ? 15.030 -5.976 -0.402 1.00 96.56 181 GLY A C 1
ATOM 1544 O O . GLY A 1 181 ? 14.502 -5.289 -1.277 1.00 96.56 181 GLY A O 1
ATOM 1545 N N . PHE A 1 182 ? 16.132 -6.699 -0.626 1.00 97.38 182 PHE A N 1
ATOM 1546 C CA . PHE A 1 182 ? 16.779 -6.766 -1.937 1.00 97.38 182 PHE A CA 1
ATOM 1547 C C . PHE A 1 182 ? 15.820 -7.300 -3.005 1.00 97.38 182 PHE A C 1
ATOM 1549 O O . PHE A 1 182 ? 15.583 -6.628 -4.008 1.00 97.38 182 PHE A O 1
ATOM 1556 N N . SER A 1 183 ? 15.215 -8.470 -2.771 1.00 96.81 183 SER A N 1
ATOM 1557 C CA . SER A 1 183 ? 14.273 -9.079 -3.713 1.00 96.81 183 SER A CA 1
ATOM 1558 C C . SER A 1 183 ? 13.072 -8.176 -3.997 1.00 96.81 183 SER A C 1
ATOM 1560 O O . SER A 1 183 ? 12.681 -8.046 -5.154 1.00 96.81 183 SER A O 1
ATOM 1562 N N . TRP A 1 184 ? 12.523 -7.503 -2.981 1.00 96.31 184 TRP A N 1
ATOM 1563 C CA . TRP A 1 184 ? 11.447 -6.527 -3.159 1.00 96.31 184 TRP A CA 1
ATOM 1564 C C . TRP A 1 184 ? 11.870 -5.375 -4.076 1.00 96.31 184 TRP A C 1
ATOM 1566 O O . TRP A 1 184 ? 11.183 -5.083 -5.053 1.00 96.31 184 TRP A O 1
ATOM 1576 N N . CYS A 1 185 ? 13.027 -4.757 -3.821 1.00 96.81 185 CYS A N 1
ATOM 1577 C CA . CYS A 1 185 ? 13.527 -3.646 -4.634 1.00 96.81 185 CYS A CA 1
ATOM 1578 C C . CYS A 1 185 ? 13.805 -4.071 -6.085 1.00 96.81 185 CYS A C 1
ATOM 1580 O O . CYS A 1 185 ? 13.453 -3.338 -7.010 1.00 96.81 185 CYS A O 1
ATOM 1582 N N . VAL A 1 186 ? 14.389 -5.259 -6.298 1.00 96.88 186 VAL A N 1
ATOM 1583 C CA . VAL A 1 186 ? 14.620 -5.816 -7.643 1.00 96.88 186 VAL A CA 1
ATOM 1584 C C . VAL A 1 186 ? 13.299 -6.028 -8.375 1.00 96.88 186 VAL A C 1
ATOM 1586 O O . VAL A 1 186 ? 13.157 -5.593 -9.514 1.00 96.88 186 VAL A O 1
ATOM 1589 N N . LEU A 1 187 ? 12.313 -6.651 -7.729 1.00 95.44 187 LEU A N 1
ATOM 1590 C CA . LEU A 1 187 ? 11.012 -6.911 -8.344 1.00 95.44 187 LEU A CA 1
ATOM 1591 C C . LEU A 1 187 ? 10.242 -5.623 -8.651 1.00 95.44 187 LEU A C 1
ATOM 1593 O O . LEU A 1 187 ? 9.584 -5.537 -9.681 1.00 95.44 187 LEU A O 1
ATOM 1597 N N . GLN A 1 188 ? 10.362 -4.601 -7.803 1.00 94.44 188 GLN A N 1
ATOM 1598 C CA . GLN A 1 188 ? 9.776 -3.280 -8.040 1.00 94.44 188 GLN A CA 1
ATOM 1599 C C . GLN A 1 188 ? 10.421 -2.567 -9.234 1.00 94.44 188 GLN A C 1
ATOM 1601 O O . GLN A 1 188 ? 9.723 -1.916 -10.010 1.00 94.44 188 GLN A O 1
ATOM 1606 N N . ALA A 1 189 ? 11.736 -2.699 -9.410 1.00 94.38 189 ALA A N 1
ATOM 1607 C CA . ALA A 1 189 ? 12.431 -2.193 -10.590 1.00 94.38 189 ALA A CA 1
ATOM 1608 C C . ALA A 1 189 ? 12.075 -2.992 -11.851 1.00 94.38 189 ALA A C 1
ATOM 1610 O O . ALA A 1 189 ? 11.832 -2.407 -12.902 1.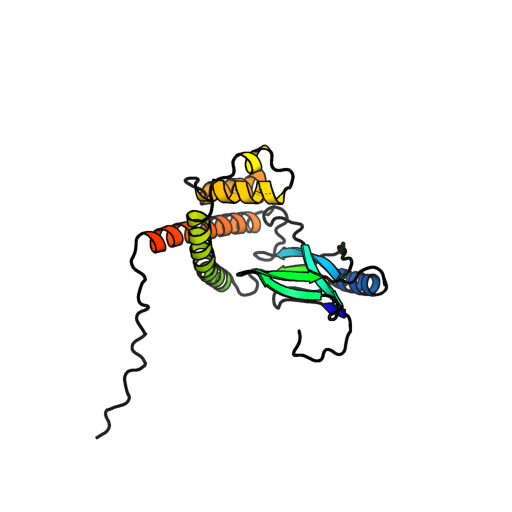00 94.38 189 ALA A O 1
ATOM 1611 N N . PHE A 1 190 ? 11.983 -4.317 -11.748 1.00 94.94 190 PHE A N 1
ATOM 1612 C CA . PHE A 1 190 ? 11.556 -5.174 -12.850 1.00 94.94 190 PHE A CA 1
ATOM 1613 C C . PHE A 1 190 ? 10.121 -4.863 -13.292 1.00 94.94 190 PHE A C 1
ATOM 1615 O O . PHE A 1 190 ? 9.862 -4.735 -14.484 1.00 94.94 190 PHE A O 1
ATOM 1622 N N . TYR A 1 191 ? 9.205 -4.658 -12.345 1.00 93.88 191 TYR A N 1
ATOM 1623 C CA . TYR A 1 191 ? 7.839 -4.226 -12.630 1.00 93.88 191 TYR A CA 1
ATOM 1624 C C . TYR A 1 191 ? 7.807 -2.894 -13.395 1.00 93.88 191 TYR A C 1
ATOM 1626 O O . TYR A 1 191 ? 7.139 -2.787 -14.419 1.00 93.88 191 TYR A O 1
ATOM 1634 N N . GLU A 1 192 ? 8.596 -1.911 -12.957 1.00 91.38 192 GLU A N 1
ATOM 1635 C CA . GLU A 1 192 ? 8.751 -0.629 -13.656 1.00 91.38 192 GLU A CA 1
ATOM 1636 C C . GLU A 1 192 ? 9.304 -0.811 -15.080 1.00 91.38 192 GLU A C 1
ATOM 1638 O O . GLU A 1 192 ? 8.855 -0.163 -16.022 1.00 91.38 192 GLU A O 1
ATOM 1643 N N . TYR A 1 193 ? 10.256 -1.725 -15.263 1.00 92.81 193 TYR A N 1
ATOM 1644 C CA . TYR A 1 193 ? 10.802 -2.045 -16.579 1.00 92.81 193 TYR A CA 1
ATOM 1645 C C . TYR A 1 193 ? 9.753 -2.660 -17.517 1.00 92.81 193 TYR A C 1
ATOM 1647 O O . TYR A 1 193 ? 9.667 -2.250 -18.676 1.00 92.81 193 TYR A O 1
ATOM 1655 N N . LEU A 1 194 ? 8.917 -3.579 -17.015 1.00 93.50 194 LEU A N 1
ATOM 1656 C CA . LEU A 1 194 ? 7.816 -4.164 -17.788 1.00 93.50 194 LEU A CA 1
ATOM 1657 C C . LEU A 1 194 ? 6.832 -3.098 -18.279 1.00 93.50 194 LEU A C 1
ATOM 1659 O O . LEU A 1 194 ? 6.442 -3.136 -19.444 1.00 93.50 194 LEU A O 1
ATOM 1663 N N . ILE A 1 195 ? 6.470 -2.134 -17.423 1.00 91.31 195 ILE A N 1
ATOM 1664 C CA . ILE A 1 195 ? 5.598 -1.014 -17.808 1.00 91.31 195 ILE A CA 1
ATOM 1665 C C . ILE A 1 195 ? 6.215 -0.255 -18.987 1.00 91.31 195 ILE A C 1
ATOM 1667 O O . ILE A 1 195 ? 5.549 -0.036 -19.994 1.00 91.31 195 ILE A O 1
ATOM 1671 N N . LEU A 1 196 ? 7.499 0.108 -18.904 1.00 90.19 196 LEU A N 1
ATOM 1672 C CA . LEU A 1 196 ? 8.162 0.884 -19.956 1.00 90.19 196 LEU A CA 1
ATOM 1673 C C . LEU A 1 196 ? 8.239 0.143 -21.295 1.00 90.19 196 LEU A C 1
ATOM 1675 O O . LEU A 1 196 ? 8.008 0.760 -22.336 1.00 90.19 196 LEU A O 1
ATOM 1679 N N . ILE A 1 197 ? 8.534 -1.162 -21.283 1.00 91.44 197 ILE A N 1
ATOM 1680 C CA . ILE A 1 197 ? 8.532 -1.963 -22.516 1.00 91.44 197 ILE A CA 1
ATOM 1681 C C . ILE A 1 197 ? 7.130 -2.005 -23.119 1.00 91.44 197 ILE A C 1
ATOM 1683 O O . ILE A 1 197 ? 6.993 -1.809 -24.321 1.00 91.44 197 ILE A O 1
ATOM 1687 N N . LYS A 1 198 ? 6.089 -2.204 -22.306 1.00 93.00 198 LYS A N 1
ATOM 1688 C CA . LYS A 1 198 ? 4.702 -2.255 -22.790 1.00 93.00 198 LYS A CA 1
ATOM 1689 C C . LYS A 1 198 ? 4.213 -0.915 -23.323 1.00 93.00 198 LYS A C 1
ATOM 1691 O O . LYS A 1 198 ? 3.552 -0.874 -24.351 1.00 93.00 198 LYS A O 1
ATOM 1696 N N . VAL A 1 199 ? 4.602 0.193 -22.691 1.00 90.00 199 VAL A N 1
ATOM 1697 C CA . VAL A 1 199 ? 4.366 1.547 -23.221 1.00 90.00 199 VAL A CA 1
ATOM 1698 C C . VAL A 1 199 ? 5.013 1.704 -24.596 1.00 90.00 199 VAL A C 1
ATOM 1700 O O . VAL A 1 199 ? 4.404 2.265 -25.505 1.00 90.00 199 VAL A O 1
ATOM 1703 N N . TRP A 1 200 ? 6.251 1.229 -24.765 1.00 89.56 200 TRP A N 1
ATOM 1704 C CA . TRP A 1 200 ? 6.922 1.255 -26.062 1.00 89.56 200 TRP A CA 1
ATOM 1705 C C . TRP A 1 200 ? 6.222 0.347 -27.082 1.00 89.56 200 TRP A C 1
ATOM 1707 O O . TRP A 1 200 ? 5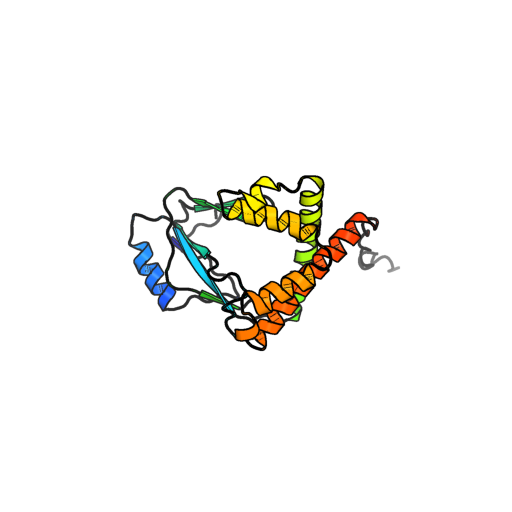.974 0.794 -28.200 1.00 89.56 200 TRP A O 1
ATOM 1717 N N . GLU A 1 201 ? 5.851 -0.875 -26.702 1.00 90.94 201 GLU A N 1
ATOM 1718 C CA . GLU A 1 201 ? 5.137 -1.837 -27.550 1.00 90.94 201 GLU A CA 1
ATOM 1719 C C . GLU A 1 201 ? 3.824 -1.239 -28.063 1.00 90.94 201 GLU A C 1
ATOM 1721 O O . GLU A 1 201 ? 3.628 -1.141 -29.269 1.00 90.94 201 GLU A O 1
ATOM 1726 N N . MET A 1 202 ? 2.983 -0.719 -27.168 1.00 90.69 202 MET A N 1
ATOM 1727 C CA . MET A 1 202 ? 1.707 -0.088 -27.513 1.00 90.69 202 MET A CA 1
ATOM 1728 C C . MET A 1 202 ? 1.851 1.149 -28.422 1.00 90.69 202 MET A C 1
ATOM 1730 O O . MET A 1 202 ? 0.920 1.473 -29.155 1.00 90.69 202 MET A O 1
ATOM 1734 N N . LYS A 1 203 ? 2.993 1.857 -28.390 1.00 88.62 203 LYS A N 1
ATOM 1735 C CA . LYS A 1 203 ? 3.268 3.001 -29.287 1.00 88.62 203 LYS A CA 1
ATOM 1736 C C . LYS A 1 203 ? 3.770 2.591 -30.668 1.00 88.62 203 LYS A C 1
ATOM 1738 O O . LYS A 1 203 ? 3.564 3.340 -31.619 1.00 88.62 203 LYS A O 1
ATOM 1743 N N . ASN A 1 204 ? 4.506 1.485 -30.761 1.00 89.75 204 ASN A N 1
ATOM 1744 C CA . ASN A 1 204 ? 5.315 1.160 -31.942 1.00 89.75 204 ASN A CA 1
ATOM 1745 C C . ASN A 1 204 ? 4.855 -0.103 -32.675 1.00 89.75 204 ASN A C 1
ATOM 1747 O O . ASN A 1 204 ? 5.238 -0.302 -33.826 1.00 89.75 204 ASN A O 1
ATOM 1751 N N . MET A 1 205 ? 4.054 -0.955 -32.039 1.00 87.44 205 MET A N 1
ATOM 1752 C CA . MET A 1 205 ? 3.518 -2.170 -32.640 1.00 87.44 205 MET A CA 1
ATOM 1753 C C . MET A 1 205 ? 2.009 -2.041 -32.866 1.00 87.44 205 MET A C 1
ATOM 1755 O O . MET A 1 205 ? 1.309 -1.435 -32.052 1.00 87.44 205 MET A O 1
ATOM 1759 N N . PRO A 1 206 ? 1.480 -2.608 -33.964 1.00 74.50 206 PRO A N 1
ATOM 1760 C CA . PRO A 1 206 ? 0.040 -2.685 -34.157 1.00 74.50 206 PRO A CA 1
ATOM 1761 C C . PRO A 1 206 ? -0.595 -3.502 -33.020 1.00 74.50 206 PRO A C 1
ATOM 1763 O O . PRO A 1 206 ? 0.049 -4.431 -32.519 1.00 74.50 206 PRO A O 1
ATOM 1766 N N . PRO A 1 207 ? -1.853 -3.213 -32.630 1.00 69.00 207 PRO A N 1
ATOM 1767 C CA . PRO A 1 207 ? -2.547 -3.997 -31.618 1.00 69.00 207 PRO A CA 1
ATOM 1768 C C . PRO A 1 207 ? -2.512 -5.470 -32.022 1.00 69.00 207 PRO A C 1
ATOM 1770 O O . PRO A 1 207 ? -2.994 -5.831 -33.101 1.00 69.00 207 PRO A O 1
ATOM 1773 N N . GLN A 1 208 ? -1.923 -6.327 -31.186 1.00 60.25 208 GLN A N 1
ATOM 1774 C CA . GLN A 1 208 ? -1.987 -7.759 -31.435 1.00 60.25 208 GLN A CA 1
ATOM 1775 C C . GLN A 1 208 ? -3.458 -8.172 -31.375 1.00 60.25 208 GLN A C 1
ATOM 1777 O O . GLN A 1 208 ? -4.096 -8.096 -30.325 1.00 60.25 208 GLN A O 1
ATOM 1782 N N . LYS A 1 209 ? -4.011 -8.631 -32.505 1.00 50.66 209 LYS A N 1
ATOM 1783 C CA . LYS A 1 209 ? -5.193 -9.492 -32.462 1.00 50.66 209 LYS A CA 1
ATOM 1784 C C . LYS A 1 209 ? -4.769 -10.711 -31.658 1.00 50.66 209 LYS A C 1
ATOM 1786 O O . LYS A 1 209 ? -3.949 -11.488 -32.144 1.00 50.66 209 LYS A O 1
ATOM 1791 N N . LEU A 1 210 ? -5.280 -10.844 -30.434 1.00 49.75 210 LEU A N 1
ATOM 1792 C CA . LEU A 1 210 ? -5.176 -12.088 -29.682 1.00 49.75 210 LEU A CA 1
ATOM 1793 C C . LEU A 1 210 ? -5.620 -13.195 -30.636 1.00 49.75 210 LEU A C 1
ATOM 1795 O O . LEU A 1 210 ? -6.751 -13.180 -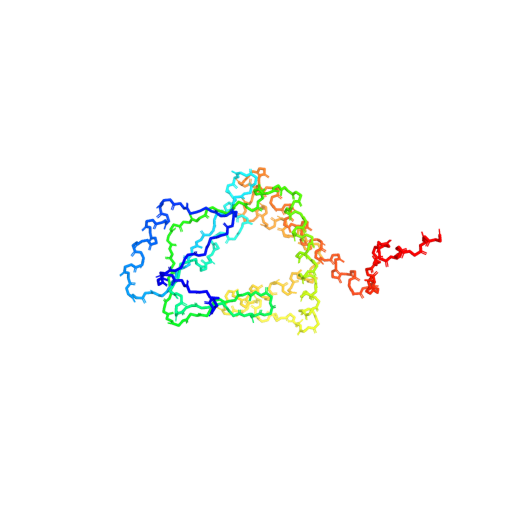31.122 1.00 49.75 210 LEU A O 1
ATOM 1799 N N . ILE A 1 211 ? -4.692 -14.082 -30.990 1.00 46.41 211 ILE A N 1
ATOM 1800 C CA . ILE A 1 211 ? -5.005 -15.269 -31.773 1.00 46.41 211 ILE A CA 1
ATOM 1801 C C . ILE A 1 211 ? -5.997 -16.028 -30.901 1.00 46.41 211 ILE A C 1
ATOM 1803 O O . ILE A 1 211 ? -5.616 -16.549 -29.855 1.00 46.41 211 ILE A O 1
ATOM 1807 N N . SER A 1 212 ? -7.275 -16.014 -31.281 1.00 43.91 212 SER A N 1
ATOM 1808 C CA . SER A 1 212 ? -8.270 -16.885 -30.674 1.00 43.91 212 SER A CA 1
ATOM 1809 C C . SER A 1 212 ? -7.714 -18.297 -30.781 1.00 43.91 212 SER A C 1
ATOM 1811 O O . SER A 1 212 ? -7.429 -18.766 -31.889 1.00 43.91 212 SER A O 1
ATOM 1813 N N . THR A 1 213 ? -7.478 -18.928 -29.635 1.00 40.53 213 THR A N 1
ATOM 1814 C CA . THR A 1 213 ? -7.070 -20.326 -29.558 1.00 40.53 213 THR A CA 1
ATOM 1815 C C . THR A 1 213 ? -8.004 -21.153 -30.446 1.00 40.53 213 THR A C 1
ATOM 1817 O O . THR A 1 213 ? -9.218 -20.944 -30.411 1.00 40.53 213 THR A O 1
ATOM 1820 N N . PRO A 1 214 ? -7.479 -22.055 -31.292 1.00 43.25 214 PRO A N 1
ATOM 1821 C CA . PRO A 1 214 ? -8.286 -22.824 -32.233 1.00 43.25 214 PRO A CA 1
ATOM 1822 C C . PRO A 1 214 ? -9.044 -23.975 -31.542 1.00 43.25 214 PRO A C 1
ATOM 1824 O O . PRO A 1 214 ? -8.957 -25.113 -31.985 1.00 43.25 214 PRO A O 1
ATOM 1827 N N . GLU A 1 215 ? -9.793 -23.693 -30.472 1.00 45.78 215 GLU A N 1
ATOM 182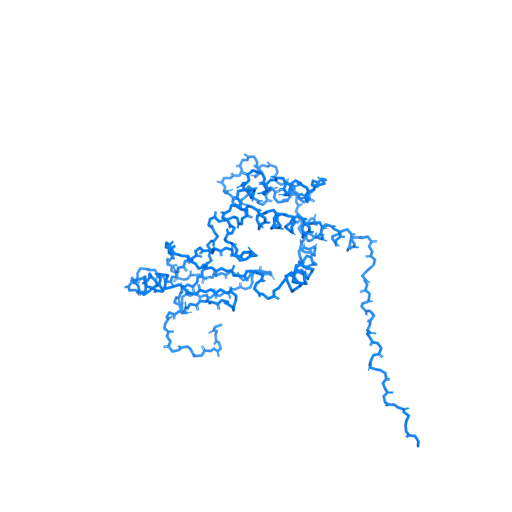8 C CA . GLU A 1 215 ? -10.646 -24.683 -29.789 1.00 45.78 215 GLU A CA 1
ATOM 1829 C C . GLU A 1 215 ? -12.147 -24.533 -30.099 1.00 45.78 215 GLU A C 1
ATOM 1831 O O . GLU A 1 215 ? -12.922 -25.422 -29.775 1.00 45.78 215 GLU A O 1
ATOM 1836 N N . GLU A 1 216 ? -12.576 -23.500 -30.835 1.00 46.06 216 GLU A N 1
ATOM 1837 C CA . GLU A 1 216 ? -13.990 -23.320 -31.232 1.00 46.06 216 GLU A CA 1
ATOM 1838 C C . GLU A 1 216 ? -14.257 -23.574 -32.728 1.00 46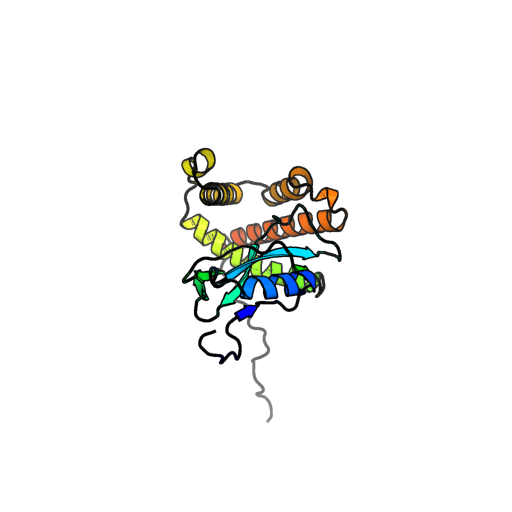.06 216 GLU A C 1
ATOM 1840 O O . GLU A 1 216 ? -15.089 -22.921 -33.360 1.00 46.06 216 GLU A O 1
ATOM 1845 N N . LYS A 1 217 ? -13.568 -24.547 -33.336 1.00 40.94 217 LYS A N 1
ATOM 1846 C CA . LYS A 1 217 ? -13.972 -25.094 -34.643 1.00 40.94 217 LYS A CA 1
ATOM 1847 C C . LYS A 1 217 ? -14.422 -26.542 -34.510 1.00 40.94 217 LYS A C 1
ATOM 1849 O O . LYS A 1 217 ? -13.680 -27.460 -34.823 1.00 40.94 217 LYS A O 1
ATOM 1854 N N . GLY A 1 218 ? -15.678 -26.679 -34.099 1.00 40.44 218 GLY A N 1
ATOM 1855 C CA . GLY A 1 218 ? -16.629 -27.587 -34.729 1.00 40.44 218 GLY A CA 1
ATOM 1856 C C . GLY A 1 218 ? -16.295 -29.072 -34.679 1.00 40.44 218 GLY A C 1
ATOM 1857 O O . GLY A 1 218 ? -15.709 -29.624 -35.608 1.00 40.44 218 GLY A O 1
ATOM 1858 N N . GLU A 1 219 ? -16.875 -29.733 -33.680 1.00 43.03 219 GLU A N 1
ATOM 1859 C CA . GLU A 1 219 ? -17.678 -30.931 -33.929 1.00 43.03 219 GLU A CA 1
ATOM 1860 C C . GLU A 1 219 ? -18.527 -30.731 -35.196 1.00 43.03 219 GLU A C 1
ATOM 1862 O O . GLU A 1 219 ? -19.573 -30.087 -35.183 1.00 43.03 219 GLU A O 1
ATOM 1867 N N . ALA A 1 220 ? -18.039 -31.234 -36.324 1.00 47.16 220 ALA A N 1
ATOM 1868 C CA . ALA A 1 220 ? -18.804 -31.339 -37.558 1.00 47.16 220 ALA A CA 1
ATOM 1869 C C . ALA A 1 220 ? -18.242 -32.455 -38.441 1.00 47.16 220 ALA A C 1
ATOM 1871 O O . ALA A 1 220 ? -18.047 -32.244 -39.631 1.00 47.16 220 ALA A O 1
ATOM 1872 N N . ILE A 1 221 ? -17.953 -33.635 -37.881 1.00 44.28 221 ILE A N 1
ATOM 1873 C CA . ILE A 1 221 ? -17.825 -34.862 -38.677 1.00 44.28 221 ILE A CA 1
ATOM 1874 C C . ILE A 1 221 ? -18.315 -36.046 -37.836 1.00 44.28 221 ILE A C 1
ATOM 1876 O O . ILE A 1 221 ? -17.549 -36.644 -37.092 1.00 44.28 221 ILE A O 1
ATOM 1880 N N . ASN A 1 222 ? -19.597 -36.371 -37.967 1.00 40.12 222 ASN A N 1
ATOM 1881 C CA . ASN A 1 222 ? -20.100 -37.739 -37.865 1.00 40.12 222 ASN A CA 1
ATOM 1882 C C . ASN A 1 222 ? -21.141 -37.889 -38.982 1.00 40.12 222 ASN A C 1
ATOM 1884 O O . ASN A 1 222 ? -22.250 -37.367 -38.875 1.00 40.12 222 ASN A O 1
ATOM 1888 N N . ASN A 1 223 ? -20.707 -38.526 -40.071 1.00 40.75 223 ASN A N 1
ATOM 1889 C CA . ASN A 1 223 ? -21.571 -39.278 -40.981 1.00 40.75 223 ASN A CA 1
ATOM 1890 C C . ASN A 1 223 ? -21.706 -40.695 -40.428 1.00 40.75 223 ASN A C 1
ATOM 1892 O O . ASN A 1 223 ? -20.675 -41.203 -39.928 1.00 40.75 223 ASN A O 1
#